Protein AF-A0A1Y0G0K9-F1 (afdb_monomer_lite)

pLDDT: mean 86.36, std 10.03, range [49.19, 97.25]

Radius of gyration: 25.09 Å; chains: 1; bounding box: 55×33×78 Å

Secondary structure (DSSP, 8-state):
-TTHHHHHHHHHHHTHHHHHH-HHHHHHHHHHHHHIIIIIHHHHHHHHHHTT--HHHHHHHHHHHHHHHHHHHHSHHHHS--HHHHHHHHHHHHHHHHHHHHSHHHHHHHHHHHTT-SBPPP--------S-EEEEEETTTTEEEEEETTSEEEE-TT--EEEEEEETTEEEEEEEEEEBTT----HHHHHHHHHHHHHHTTEEEEEEEEEETTEEEEEEEEEESSS-SSSEEEEEEEE-TTT--EEEEEEEE-S--HHHHHHHHHHHHT-EEPPPPSSPPP-BTTGGG-

Foldseek 3Di:
DVPVVVLVVVLCVVCVVLCVPPVLLVLLLVLLVLLLPLFVLVVLVLLCLLVVPDVVVNVVVSVVSSVVSSCVSPDPVSSPGDPVSSVVSNVVSVVRNCCCPVVVLVSSVVSCVVVVVADADPPLPQPPPPAAWDWDADPQLQKIWTAGPQFDWDAAPVRFIKTFHDDPNDTFKIKGKFWAFPPSDDPSVVLSVVCVVLVVVQWHKDKHWHDDDQKIWMWIKTAHPDLDPPRIKIWIWIARSPQRRIIITIMGGNDPDVVVVSSVSNRSVRMDGGDADPVRPGTDCVVSVD

Sequence (290 aa):
MNVLIPLALALILINHQKIRDDQYYRFSVLSIVGITYFFIFRYIDYYLSIFTLGDIWHSITKVIVVLIAVGICLSPWMTKSTTVKAGVCVFLFVVSIFAAFGFDRLIKIAITDLGGYFGEPPKIGAPEYAGDAVRYVSDTGGYSLSIPIHWEKRSHESQADYFVIQHEDITLAELRPRCFHETGIVMAEVIKNLKADALIESRLAESHCFKQAQAHVCLVKSIASAPISPLERWRWLVMNPKTQQNIDIDVLIYSDNTAIKDEINFVFSSLKINSLPTPTPTCLTSMDWF

Structure (mmCIF, N/CA/C/O backbone):
data_AF-A0A1Y0G0K9-F1
#
_entry.id   AF-A0A1Y0G0K9-F1
#
loop_
_atom_site.group_PDB
_atom_site.id
_atom_site.type_symbol
_atom_site.label_atom_id
_atom_site.label_alt_id
_atom_site.label_comp_id
_atom_site.label_asym_id
_atom_site.label_entity_id
_atom_site.label_seq_id
_atom_site.pdbx_PDB_ins_code
_atom_site.Cartn_x
_atom_site.Cartn_y
_atom_site.Cartn_z
_atom_site.occupancy
_atom_site.B_iso_or_equiv
_atom_site.auth_seq_id
_atom_site.auth_comp_id
_atom_site.auth_asym_id
_atom_site.auth_atom_id
_atom_site.pdbx_PDB_model_num
ATOM 1 N N . MET A 1 1 ? 4.381 5.407 23.602 1.00 49.19 1 MET A N 1
ATOM 2 C CA . MET A 1 1 ? 3.910 4.297 24.468 1.00 49.19 1 MET A CA 1
ATOM 3 C C . MET A 1 1 ? 3.892 4.660 25.961 1.00 49.19 1 MET A C 1
ATOM 5 O O . MET A 1 1 ? 2.978 4.245 26.660 1.00 49.19 1 MET A O 1
ATOM 9 N N . ASN A 1 2 ? 4.817 5.503 26.440 1.00 55.91 2 ASN A N 1
ATOM 10 C CA . ASN A 1 2 ? 5.025 5.759 27.877 1.00 55.91 2 ASN A CA 1
ATOM 11 C C . ASN A 1 2 ? 3.959 6.614 28.594 1.00 55.91 2 ASN A C 1
ATOM 13 O O . ASN A 1 2 ? 3.931 6.613 29.815 1.00 55.91 2 ASN A O 1
ATOM 17 N N . VAL A 1 3 ? 3.064 7.310 27.881 1.00 56.62 3 VAL A N 1
ATOM 18 C CA . VAL A 1 3 ? 2.036 8.186 28.496 1.00 56.62 3 VAL A CA 1
ATOM 19 C C . VAL A 1 3 ? 0.724 7.440 28.804 1.00 56.62 3 VAL A C 1
ATOM 21 O O . VAL A 1 3 ? -0.050 7.850 29.661 1.00 56.62 3 VAL A O 1
ATOM 24 N N . LEU A 1 4 ? 0.483 6.293 28.158 1.00 57.88 4 LEU A N 1
ATOM 25 C CA . LEU A 1 4 ? -0.750 5.507 28.316 1.00 57.88 4 LEU A CA 1
ATOM 26 C C . LEU A 1 4 ? -0.782 4.697 29.618 1.00 57.88 4 LEU A C 1
ATOM 28 O O . LEU A 1 4 ? -1.826 4.578 30.255 1.00 57.88 4 LEU A O 1
ATOM 32 N N . ILE A 1 5 ? 0.378 4.181 30.027 1.00 60.97 5 ILE A N 1
ATOM 33 C CA . ILE A 1 5 ? 0.576 3.424 31.268 1.00 60.97 5 ILE A CA 1
ATOM 34 C C . ILE A 1 5 ? 0.253 4.275 32.513 1.00 60.97 5 ILE A C 1
ATOM 36 O O . ILE A 1 5 ? -0.574 3.836 33.312 1.00 60.97 5 ILE A O 1
ATOM 40 N N . PRO A 1 6 ? 0.802 5.497 32.688 1.00 60.03 6 PRO A N 1
ATOM 41 C CA . PRO A 1 6 ? 0.484 6.333 33.843 1.00 60.03 6 PRO A CA 1
ATOM 42 C C . PRO A 1 6 ? -0.974 6.805 33.859 1.00 60.03 6 PRO A C 1
ATOM 44 O O . PRO A 1 6 ? -1.525 6.992 34.938 1.00 60.03 6 PRO A O 1
ATOM 47 N N . LEU A 1 7 ? -1.636 6.943 32.705 1.00 61.00 7 LEU A N 1
ATOM 48 C CA . LEU A 1 7 ? -3.043 7.351 32.665 1.00 61.00 7 LEU A CA 1
ATOM 49 C C . LEU A 1 7 ? -4.012 6.196 32.978 1.00 61.00 7 LEU A C 1
ATOM 51 O O . LEU A 1 7 ? -5.006 6.398 33.674 1.00 61.00 7 LEU A O 1
ATOM 55 N N . ALA A 1 8 ? -3.704 4.975 32.525 1.00 59.78 8 ALA A N 1
ATOM 56 C CA . ALA A 1 8 ? -4.405 3.766 32.958 1.00 59.78 8 ALA A CA 1
ATOM 57 C C . ALA A 1 8 ? -4.205 3.525 34.465 1.00 59.78 8 ALA A C 1
ATOM 59 O O . ALA A 1 8 ? -5.166 3.239 35.177 1.00 59.78 8 ALA A O 1
ATOM 60 N N . LEU A 1 9 ? -2.982 3.734 34.968 1.00 63.00 9 LEU A N 1
ATOM 61 C CA . LEU A 1 9 ? -2.681 3.744 36.402 1.00 63.00 9 LEU A CA 1
ATOM 62 C C . LEU A 1 9 ? -3.461 4.836 37.141 1.00 63.00 9 LEU A C 1
ATOM 64 O O . LEU A 1 9 ? -3.988 4.558 38.210 1.00 63.00 9 LEU A O 1
ATOM 68 N N . ALA A 1 10 ? -3.605 6.038 36.577 1.00 64.19 10 ALA A N 1
ATOM 69 C CA . ALA A 1 10 ? -4.393 7.115 37.175 1.00 64.19 10 ALA A CA 1
ATOM 70 C C . ALA A 1 10 ? -5.890 6.765 37.250 1.00 64.19 10 ALA A C 1
ATOM 72 O O . ALA A 1 10 ? -6.511 6.992 38.283 1.00 64.19 10 ALA A O 1
ATOM 73 N N . LEU A 1 11 ? -6.465 6.146 36.212 1.00 66.19 11 LEU A N 1
ATOM 74 C CA . LEU A 1 11 ? -7.842 5.625 36.232 1.00 66.19 11 LEU A CA 1
ATOM 75 C C . LEU A 1 11 ? -8.042 4.545 37.304 1.00 66.19 11 LEU A C 1
ATOM 77 O O . LEU A 1 11 ? -9.050 4.560 38.013 1.00 66.19 11 LEU A O 1
ATOM 81 N N . ILE A 1 12 ? -7.077 3.630 37.433 1.00 64.12 12 ILE A N 1
ATOM 82 C CA . ILE A 1 12 ? -7.083 2.581 38.458 1.00 64.12 12 ILE A CA 1
ATOM 83 C C . ILE A 1 12 ? -6.943 3.198 39.852 1.00 64.12 12 ILE A C 1
ATOM 85 O O . ILE A 1 12 ? -7.671 2.795 40.750 1.00 64.12 12 ILE A O 1
ATOM 89 N N . LEU A 1 13 ? -6.068 4.191 40.035 1.00 62.41 13 LEU A N 1
ATOM 90 C CA . LEU A 1 13 ? -5.819 4.854 41.319 1.00 62.41 13 LEU A CA 1
ATOM 91 C C . LEU A 1 13 ? -7.000 5.720 41.774 1.00 62.41 13 LEU A C 1
ATOM 93 O O . LEU A 1 13 ? -7.397 5.634 42.932 1.00 62.41 13 LEU A O 1
ATOM 97 N N . ILE A 1 14 ? -7.596 6.511 40.876 1.00 68.25 14 ILE A N 1
ATOM 98 C CA . ILE A 1 14 ? -8.697 7.435 41.202 1.00 68.25 14 ILE A CA 1
ATOM 99 C C . ILE A 1 14 ? -9.983 6.674 41.558 1.00 68.25 14 ILE A C 1
ATOM 101 O O . ILE A 1 14 ? -10.729 7.111 42.429 1.00 68.25 14 ILE A O 1
ATOM 105 N N . ASN A 1 15 ? -10.233 5.517 40.935 1.00 70.19 15 ASN A N 1
ATOM 106 C CA . ASN A 1 15 ? -11.462 4.740 41.138 1.00 70.19 15 ASN A CA 1
ATOM 107 C C . ASN A 1 15 ? -11.239 3.356 41.757 1.00 70.19 15 ASN A C 1
ATOM 109 O O . ASN A 1 15 ? -12.131 2.510 41.676 1.00 70.19 15 ASN A O 1
ATOM 113 N N . HIS A 1 16 ? -10.090 3.109 42.392 1.00 70.25 16 HIS A N 1
ATOM 114 C CA . HIS A 1 16 ? -9.702 1.778 42.873 1.00 70.25 16 HIS A CA 1
ATOM 115 C C . HIS A 1 16 ? -10.788 1.101 43.725 1.00 70.25 16 HIS A C 1
ATOM 117 O O . HIS A 1 16 ? -11.124 -0.060 43.499 1.00 70.25 16 HIS A O 1
ATOM 123 N N . GLN A 1 17 ? -11.383 1.838 44.671 1.00 71.06 17 GLN A N 1
ATOM 124 C CA . GLN A 1 17 ? -12.461 1.321 45.525 1.00 71.06 17 GLN A CA 1
ATOM 125 C C . GLN A 1 17 ? -13.697 0.932 44.705 1.00 71.06 17 GLN A C 1
ATOM 127 O O . GLN A 1 17 ? -14.214 -0.171 44.829 1.00 71.06 17 GLN A O 1
ATOM 132 N N . LYS A 1 18 ? -14.126 1.790 43.779 1.00 72.88 18 LYS A N 1
ATOM 133 C CA . LYS A 1 18 ? -15.336 1.549 42.989 1.00 72.88 18 LYS A CA 1
ATOM 134 C C . LYS A 1 18 ? -15.164 0.450 41.939 1.00 72.88 18 LYS A C 1
ATOM 136 O O . LYS A 1 18 ? -16.085 -0.323 41.710 1.00 72.88 18 LYS A O 1
ATOM 141 N N . ILE A 1 19 ? -13.981 0.347 41.333 1.00 73.81 19 ILE A N 1
ATOM 142 C CA . ILE A 1 19 ? -13.616 -0.755 40.425 1.00 73.81 19 ILE A CA 1
ATOM 143 C C . ILE A 1 19 ? -13.598 -2.095 41.173 1.00 73.81 19 ILE A C 1
ATOM 145 O O . ILE A 1 19 ? -13.925 -3.134 40.594 1.00 73.81 19 ILE A O 1
ATOM 149 N N . ARG A 1 20 ? -13.204 -2.084 42.450 1.00 72.81 20 ARG A N 1
ATOM 150 C CA . ARG A 1 20 ? -13.177 -3.275 43.299 1.00 72.81 20 ARG A CA 1
ATOM 151 C C . ARG A 1 20 ? -14.581 -3.719 43.714 1.00 72.81 20 ARG A C 1
ATOM 153 O O . ARG A 1 20 ? -14.849 -4.918 43.669 1.00 72.81 20 ARG A O 1
ATOM 160 N N . ASP A 1 21 ? -15.450 -2.776 44.066 1.00 82.31 21 ASP A N 1
ATOM 161 C CA . ASP A 1 21 ? -16.733 -3.080 44.710 1.00 82.31 21 ASP A CA 1
ATOM 162 C C . ASP A 1 21 ? -17.906 -3.226 43.718 1.00 82.31 21 ASP A C 1
ATOM 164 O O . ASP A 1 21 ? -18.841 -3.981 43.982 1.00 82.31 21 ASP A O 1
ATOM 168 N N . ASP A 1 22 ? -17.859 -2.568 42.552 1.00 85.50 22 ASP A N 1
ATOM 169 C CA . ASP A 1 22 ? -18.916 -2.620 41.532 1.00 85.50 22 ASP A CA 1
ATOM 170 C C . ASP A 1 22 ? -18.452 -3.383 40.277 1.00 85.50 22 ASP A C 1
ATOM 172 O O . ASP A 1 22 ? -17.716 -2.877 39.421 1.00 85.50 22 ASP A O 1
ATOM 176 N N . GLN A 1 23 ? -18.924 -4.628 40.149 1.00 86.25 23 GLN A N 1
ATOM 177 C CA . GLN A 1 23 ? -18.604 -5.494 39.010 1.00 86.25 23 GLN A CA 1
ATOM 178 C C . GLN A 1 23 ? -19.080 -4.913 37.669 1.00 86.25 23 GLN A C 1
ATOM 180 O O . GLN A 1 23 ? -18.379 -5.048 36.664 1.00 86.25 23 GLN A O 1
ATOM 185 N N . TYR A 1 24 ? -20.241 -4.253 37.637 1.00 88.19 24 TYR A N 1
ATOM 186 C CA . TYR A 1 24 ? -20.807 -3.691 36.410 1.00 88.19 24 TYR A CA 1
ATOM 187 C C . TYR A 1 24 ? -20.029 -2.459 35.962 1.00 88.19 24 TYR A C 1
ATOM 189 O O . TYR A 1 24 ? -19.741 -2.305 34.774 1.00 88.19 24 TYR A O 1
ATOM 197 N N . TYR A 1 25 ? -19.628 -1.611 36.909 1.00 86.25 25 TYR A N 1
ATOM 198 C CA . TYR A 1 25 ? -18.724 -0.498 36.637 1.00 86.25 25 TYR A CA 1
ATOM 199 C C . TYR A 1 25 ? -17.388 -0.995 36.073 1.00 86.25 25 TYR A C 1
ATOM 201 O O . TYR A 1 25 ? -16.922 -0.494 35.047 1.00 86.25 25 TYR A O 1
ATOM 209 N N . ARG A 1 26 ? -16.811 -2.042 36.678 1.00 86.69 26 ARG A N 1
ATOM 210 C CA . ARG A 1 26 ? -15.566 -2.659 36.208 1.00 86.69 26 ARG A CA 1
ATOM 211 C C . ARG A 1 26 ? -15.671 -3.171 34.770 1.00 86.69 26 ARG A C 1
ATOM 213 O O . ARG A 1 26 ? -14.792 -2.868 33.966 1.00 86.69 26 ARG A O 1
ATOM 220 N N . PHE A 1 27 ? -16.730 -3.907 34.424 1.00 88.31 27 PHE A N 1
ATOM 221 C CA . PHE A 1 27 ? -16.918 -4.408 33.055 1.00 88.31 27 PHE A CA 1
ATOM 222 C C . PHE A 1 27 ? -17.049 -3.280 32.035 1.00 88.31 27 PHE A C 1
ATOM 224 O O . PHE A 1 27 ? -16.431 -3.337 30.970 1.00 88.31 27 PHE A O 1
ATOM 231 N N . SER A 1 28 ? -17.797 -2.230 32.370 1.00 89.44 28 SER A N 1
ATOM 232 C CA . SER A 1 28 ? -17.929 -1.060 31.511 1.00 89.44 28 SER A CA 1
ATOM 233 C C . SER A 1 28 ? -16.594 -0.352 31.263 1.00 89.44 28 SER A C 1
ATOM 235 O O . SER A 1 28 ? -16.256 -0.082 30.111 1.00 89.44 28 SER A O 1
ATOM 237 N N . VAL A 1 29 ? -15.820 -0.077 32.320 1.00 86.88 29 VAL A N 1
ATOM 238 C CA . VAL A 1 29 ? -14.520 0.606 32.208 1.00 86.88 29 VAL A CA 1
ATOM 239 C C . VAL A 1 29 ? -13.540 -0.224 31.382 1.00 86.88 29 VAL A C 1
ATOM 241 O O . VAL A 1 29 ? -12.939 0.302 30.446 1.00 86.88 29 VAL A O 1
ATOM 244 N N . LEU A 1 30 ? -13.419 -1.526 31.667 1.00 88.12 30 LEU A N 1
ATOM 245 C CA . LEU A 1 30 ? -12.537 -2.418 30.907 1.00 88.12 30 LEU A CA 1
ATOM 246 C C . LEU A 1 30 ? -12.929 -2.493 29.429 1.00 88.12 30 LEU A C 1
ATOM 248 O O . LEU A 1 30 ? -12.051 -2.493 28.571 1.00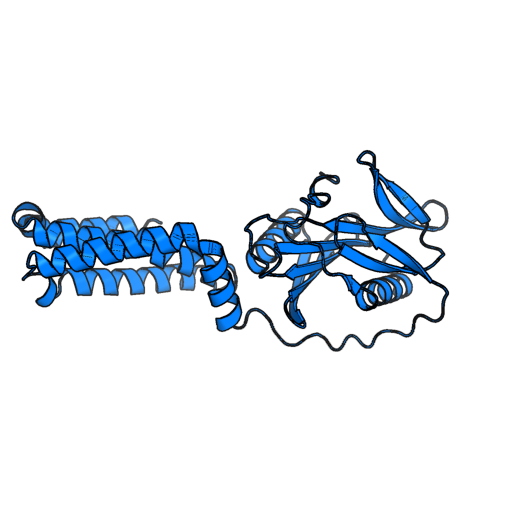 88.12 30 LEU A O 1
ATOM 252 N N . SER A 1 31 ? -14.228 -2.490 29.123 1.00 91.94 31 SER A N 1
ATOM 253 C CA . SER A 1 31 ? -14.717 -2.488 27.741 1.00 91.94 31 SER A CA 1
ATOM 254 C C . SER A 1 31 ? -14.344 -1.200 27.004 1.00 91.94 31 SER A C 1
ATOM 256 O O . SER A 1 31 ? -13.856 -1.262 25.881 1.00 91.94 31 SER A O 1
ATOM 258 N N . ILE A 1 32 ? -14.508 -0.028 27.631 1.00 90.38 32 ILE A N 1
ATOM 259 C CA . ILE A 1 32 ? -14.144 1.268 27.027 1.00 90.38 32 ILE A CA 1
ATOM 260 C C . ILE A 1 32 ? -12.634 1.354 26.787 1.00 90.38 32 ILE A C 1
ATOM 262 O O . ILE A 1 32 ? -12.197 1.755 25.704 1.00 90.38 32 ILE A O 1
ATOM 266 N N . VAL A 1 33 ? -11.830 0.948 27.774 1.00 86.94 33 VAL A N 1
ATOM 267 C CA . VAL A 1 33 ? -10.367 0.890 27.640 1.00 86.94 33 VAL A CA 1
ATOM 268 C C . VAL A 1 33 ? -9.976 -0.081 26.524 1.00 86.94 33 VAL A C 1
ATOM 270 O O . VAL A 1 33 ? -9.149 0.259 25.680 1.00 86.94 33 VAL A O 1
ATOM 273 N N . GLY A 1 34 ? -10.624 -1.247 26.464 1.00 87.75 34 GLY A N 1
ATOM 274 C CA . GLY A 1 34 ? -10.440 -2.238 25.410 1.00 87.75 34 GLY A CA 1
ATOM 275 C C . GLY A 1 34 ? -10.753 -1.691 24.016 1.00 87.75 34 GLY A C 1
ATOM 276 O O . GLY A 1 34 ? -9.911 -1.794 23.130 1.00 87.75 34 GLY A O 1
ATOM 277 N N . ILE A 1 35 ? -11.909 -1.047 23.817 1.00 92.75 35 ILE A N 1
ATOM 278 C CA . ILE A 1 35 ? -12.273 -0.398 22.541 1.00 92.75 35 ILE A CA 1
ATOM 279 C C . ILE A 1 35 ? -11.218 0.643 22.159 1.00 92.75 35 ILE A C 1
ATOM 281 O O . ILE A 1 35 ? -10.742 0.678 21.024 1.00 92.75 35 ILE A O 1
ATOM 285 N N . THR A 1 36 ? -10.819 1.479 23.117 1.00 90.25 36 THR A N 1
ATOM 286 C CA . THR A 1 36 ? -9.846 2.548 22.878 1.00 90.25 36 THR A CA 1
ATOM 287 C C . THR A 1 36 ? -8.512 1.983 22.391 1.00 90.25 36 THR A C 1
ATOM 289 O O . THR A 1 36 ? -7.959 2.465 21.404 1.00 90.25 36 THR A O 1
ATOM 292 N N . TYR A 1 37 ? -8.017 0.932 23.043 1.00 86.25 37 TYR A N 1
ATOM 293 C CA . TYR A 1 37 ? -6.720 0.343 22.730 1.00 86.25 37 TYR A CA 1
ATOM 294 C C . TYR A 1 37 ? -6.744 -0.529 21.467 1.00 86.25 37 TYR A C 1
ATOM 296 O O . TYR A 1 37 ? -5.916 -0.348 20.577 1.00 86.25 37 TYR A O 1
ATOM 304 N N . PHE A 1 38 ? -7.695 -1.461 21.369 1.00 89.06 38 PHE A N 1
ATOM 305 C CA . PHE A 1 38 ? -7.714 -2.465 20.301 1.00 89.06 38 PHE A CA 1
ATOM 306 C C . PHE A 1 38 ? -8.345 -1.967 18.998 1.00 89.06 38 PHE A C 1
ATOM 308 O O . PHE A 1 38 ? -8.027 -2.502 17.937 1.00 89.06 38 PHE A O 1
ATOM 315 N N . PHE A 1 39 ? -9.210 -0.950 19.059 1.00 92.94 39 PHE A N 1
ATOM 316 C CA . PHE A 1 39 ? -9.889 -0.404 17.884 1.00 92.94 39 PHE A CA 1
ATOM 317 C C . PHE A 1 39 ? -9.411 1.015 17.566 1.00 92.94 39 PHE A C 1
ATOM 319 O O . PHE A 1 39 ? -8.808 1.245 16.520 1.00 92.94 39 PHE A O 1
ATOM 326 N N . ILE A 1 40 ? -9.621 1.974 18.473 1.00 92.00 40 ILE A N 1
ATOM 327 C CA . ILE A 1 40 ? -9.405 3.398 18.165 1.00 92.00 40 ILE A CA 1
ATOM 328 C C . ILE A 1 40 ? -7.924 3.699 17.892 1.00 92.00 40 ILE A C 1
ATOM 330 O O . ILE A 1 40 ? -7.598 4.274 16.854 1.00 92.00 40 ILE A O 1
ATOM 334 N N . PHE A 1 41 ? -7.007 3.287 18.774 1.00 90.88 41 PHE A N 1
ATOM 335 C CA . PHE A 1 41 ? -5.576 3.550 18.576 1.00 90.88 41 PHE A CA 1
ATOM 336 C C . PHE A 1 41 ? -5.012 2.877 17.335 1.00 90.88 41 PHE A C 1
ATOM 338 O O . PHE A 1 41 ? -4.234 3.509 16.631 1.00 90.88 41 PHE A O 1
ATOM 345 N N . ARG A 1 42 ? -5.438 1.648 17.026 1.00 91.38 42 ARG A N 1
ATOM 346 C CA . ARG A 1 42 ? -5.016 0.940 15.811 1.00 91.38 42 ARG A CA 1
ATOM 347 C C . ARG A 1 42 ? -5.253 1.791 14.559 1.00 91.38 42 ARG A C 1
ATOM 349 O O . ARG A 1 42 ? -4.362 1.914 13.722 1.00 91.38 42 ARG A O 1
ATOM 356 N N . TYR A 1 43 ? -6.427 2.413 14.447 1.00 93.12 43 TYR A N 1
ATOM 357 C CA . TYR A 1 43 ? -6.789 3.211 13.272 1.00 93.12 43 TYR A CA 1
ATOM 358 C C . TYR A 1 43 ? -6.271 4.650 13.308 1.00 93.12 43 TYR A C 1
ATOM 360 O O . TYR A 1 43 ? -5.996 5.213 12.249 1.00 93.12 43 TYR A O 1
ATOM 368 N N . ILE A 1 44 ? -6.057 5.226 14.494 1.00 91.06 44 ILE A N 1
ATOM 369 C CA . ILE A 1 44 ? -5.304 6.482 14.637 1.00 91.06 44 ILE A CA 1
ATOM 370 C C . ILE A 1 44 ? -3.859 6.284 14.181 1.00 91.06 44 ILE A C 1
ATOM 372 O O . ILE A 1 44 ? -3.334 7.114 13.443 1.00 91.06 44 ILE A O 1
ATOM 376 N N . ASP A 1 45 ? -3.232 5.176 14.572 1.00 89.75 45 ASP A N 1
ATOM 377 C CA . ASP A 1 45 ? -1.847 4.866 14.213 1.00 89.75 45 ASP A CA 1
ATOM 378 C C . ASP A 1 45 ? -1.701 4.679 12.723 1.00 89.75 45 ASP A C 1
ATOM 380 O O . ASP A 1 45 ? -0.802 5.252 12.106 1.00 89.75 45 ASP A O 1
ATOM 384 N N . TYR A 1 46 ? -2.643 3.944 12.145 1.00 91.75 46 TYR A N 1
ATOM 385 C CA . TYR A 1 46 ? -2.770 3.831 10.712 1.00 91.75 46 TYR A CA 1
ATOM 386 C C . TYR A 1 46 ? -2.878 5.214 10.048 1.00 91.75 46 TYR A C 1
ATOM 388 O O . TYR A 1 46 ? -1.974 5.582 9.298 1.00 91.75 46 TYR A O 1
ATOM 396 N N . TYR A 1 47 ? -3.906 6.006 10.382 1.00 91.56 47 TYR A N 1
ATOM 397 C CA . TYR A 1 47 ? -4.160 7.322 9.784 1.00 91.56 47 TYR A CA 1
ATOM 398 C C . TYR A 1 47 ? -2.939 8.246 9.874 1.00 91.56 47 TYR A C 1
ATOM 400 O O . TYR A 1 47 ? -2.434 8.725 8.860 1.00 91.56 47 TYR A O 1
ATOM 408 N N . LEU A 1 48 ? -2.400 8.448 11.076 1.00 89.94 48 LEU A N 1
ATOM 409 C CA . LEU A 1 48 ? -1.292 9.379 11.292 1.00 89.94 48 LEU A CA 1
ATOM 410 C C . LEU A 1 48 ? -0.005 8.921 10.603 1.00 89.94 48 LEU A C 1
ATOM 412 O O . LEU A 1 48 ? 0.762 9.760 10.136 1.00 89.94 48 LEU A O 1
ATOM 416 N N . SER A 1 49 ? 0.206 7.607 10.480 1.00 87.88 49 SER A N 1
ATOM 417 C CA . SER A 1 49 ? 1.375 7.081 9.774 1.00 87.88 49 SER A CA 1
ATOM 418 C C . SER A 1 49 ? 1.296 7.211 8.252 1.00 87.88 49 SER A C 1
ATOM 420 O O . SER A 1 49 ? 2.337 7.257 7.604 1.00 87.88 49 SER A O 1
ATOM 422 N N . ILE A 1 50 ? 0.089 7.272 7.682 1.00 89.62 50 ILE A N 1
ATOM 423 C CA . ILE A 1 50 ? -0.122 7.435 6.239 1.00 89.62 50 ILE A CA 1
ATOM 424 C C . ILE A 1 50 ? -0.055 8.908 5.826 1.00 89.62 50 ILE A C 1
ATOM 426 O O . ILE A 1 50 ? 0.572 9.231 4.821 1.00 89.62 50 ILE A O 1
ATOM 430 N N . PHE A 1 51 ? -0.655 9.806 6.610 1.00 86.06 51 PHE A N 1
ATOM 431 C CA . PHE A 1 51 ? -0.707 11.241 6.300 1.00 86.06 51 PHE A CA 1
ATOM 432 C C . PHE A 1 51 ? 0.521 12.027 6.792 1.00 86.06 51 PHE A C 1
ATOM 434 O O . PHE A 1 51 ? 0.511 13.256 6.780 1.00 86.06 51 PHE A O 1
ATOM 441 N N . THR A 1 52 ? 1.586 11.328 7.214 1.00 72.44 52 THR A N 1
ATOM 442 C CA . THR A 1 52 ? 2.890 11.904 7.612 1.00 72.44 52 THR A CA 1
ATOM 443 C C . THR A 1 52 ? 2.774 13.091 8.572 1.00 72.44 52 THR A C 1
ATOM 445 O O . THR A 1 52 ? 3.543 14.049 8.510 1.00 72.44 52 THR A O 1
ATOM 448 N N . LEU A 1 53 ? 1.788 13.050 9.468 1.00 71.38 53 LEU A N 1
ATOM 449 C CA . LEU A 1 53 ? 1.660 14.056 10.512 1.00 71.38 53 LEU A CA 1
ATOM 450 C C . LEU A 1 53 ? 2.788 13.810 11.517 1.00 71.38 53 LEU A C 1
ATOM 452 O O . LEU A 1 53 ? 2.956 12.685 11.982 1.00 71.38 53 LEU A O 1
ATOM 456 N N . GLY A 1 54 ? 3.583 14.842 11.819 1.00 71.62 54 GLY A N 1
ATOM 457 C CA . GLY A 1 54 ? 4.757 14.700 12.689 1.00 71.62 54 GLY A CA 1
ATOM 458 C C . GLY A 1 54 ? 4.432 14.050 14.042 1.00 71.62 54 GLY A C 1
ATOM 459 O O . GLY A 1 54 ? 3.308 14.160 14.536 1.00 71.62 54 GLY A O 1
ATOM 460 N N . ASP A 1 55 ? 5.425 13.418 14.674 1.00 75.25 55 ASP A N 1
ATOM 461 C CA . ASP A 1 55 ? 5.272 12.590 15.890 1.00 75.25 55 ASP A CA 1
ATOM 462 C C . ASP A 1 55 ? 4.531 13.277 17.054 1.00 75.25 55 ASP A C 1
ATOM 464 O O . ASP A 1 55 ? 3.886 12.631 17.890 1.00 75.25 55 ASP A O 1
ATOM 468 N N . ILE A 1 56 ? 4.587 14.609 17.102 1.00 80.44 56 ILE A N 1
ATOM 469 C CA . ILE A 1 56 ? 3.855 15.428 18.071 1.00 80.44 56 ILE A CA 1
ATOM 470 C C . ILE A 1 56 ? 2.340 15.243 17.904 1.00 80.44 56 ILE A C 1
ATOM 472 O O . ILE A 1 56 ? 1.645 14.989 18.888 1.00 80.44 56 ILE A O 1
ATOM 476 N N . TRP A 1 57 ? 1.824 15.290 16.673 1.00 82.88 57 TRP A N 1
ATOM 477 C CA . TRP A 1 57 ? 0.403 15.072 16.381 1.00 82.88 57 TRP A CA 1
ATOM 47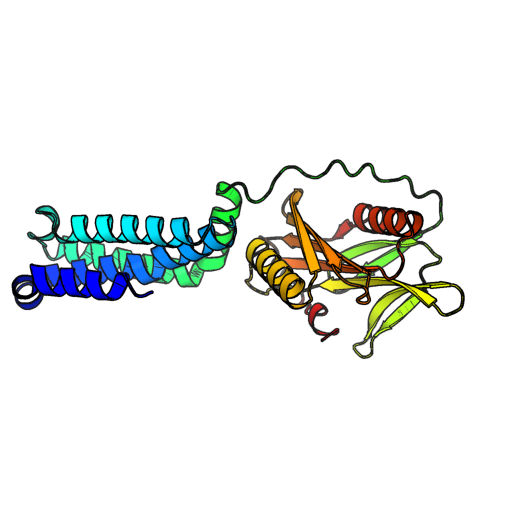8 C C . TRP A 1 57 ? -0.034 13.656 16.744 1.00 82.88 57 TRP A C 1
ATOM 480 O O . TRP A 1 57 ? -1.107 13.468 17.316 1.00 82.88 57 TRP A O 1
ATOM 490 N N . HIS A 1 58 ? 0.843 12.676 16.516 1.00 80.44 58 HIS A N 1
ATOM 491 C CA . HIS A 1 58 ? 0.640 11.299 16.957 1.00 80.44 58 HIS A CA 1
ATOM 492 C C . HIS A 1 58 ? 0.387 11.185 18.458 1.00 80.44 58 HIS A C 1
ATOM 494 O O . HIS A 1 58 ? -0.562 10.531 18.901 1.00 80.44 58 HIS A O 1
ATOM 500 N N . SER A 1 59 ? 1.197 11.878 19.251 1.00 80.19 59 SER A N 1
ATOM 501 C CA . SER A 1 59 ? 1.059 11.877 20.704 1.00 80.19 59 SER A CA 1
ATOM 502 C C . SER A 1 59 ? -0.165 12.672 21.171 1.00 80.19 59 SER A C 1
ATOM 504 O O . SER A 1 59 ? -0.914 12.184 22.018 1.00 80.19 59 SER A O 1
ATOM 506 N N . ILE A 1 60 ? -0.415 13.855 20.598 1.00 85.75 60 ILE A N 1
ATOM 507 C CA . ILE A 1 60 ? -1.534 14.731 20.980 1.00 85.75 60 ILE A CA 1
ATOM 508 C C . ILE A 1 60 ? -2.882 14.050 20.731 1.00 85.75 60 ILE A C 1
ATOM 510 O O . ILE A 1 60 ? -3.706 13.984 21.644 1.00 85.75 60 ILE A O 1
ATOM 514 N N . THR A 1 61 ? -3.106 13.496 19.537 1.00 87.12 61 THR A N 1
ATOM 515 C CA . THR A 1 61 ? -4.387 12.858 19.195 1.00 87.12 61 THR A CA 1
ATOM 516 C C . THR A 1 61 ? -4.679 11.675 20.114 1.00 87.12 61 THR A C 1
ATOM 518 O O . THR A 1 61 ? -5.799 11.538 20.609 1.00 87.12 61 THR A O 1
ATOM 521 N N . LYS A 1 62 ? -3.664 10.858 20.428 1.00 84.19 62 LYS A N 1
ATOM 522 C CA . LYS A 1 62 ? -3.802 9.771 21.406 1.00 84.19 62 LYS A CA 1
ATOM 523 C C . LYS A 1 62 ? -4.167 10.294 22.789 1.00 84.19 62 LYS A C 1
ATOM 525 O O . LYS A 1 62 ? -5.100 9.774 23.390 1.00 84.19 62 LYS A O 1
ATOM 530 N N . VAL A 1 63 ? -3.474 11.319 23.286 1.00 83.62 63 VAL A N 1
ATOM 531 C CA . VAL A 1 63 ? -3.762 11.913 24.602 1.00 83.62 63 VAL A CA 1
ATOM 532 C C . VAL A 1 63 ? -5.196 12.438 24.664 1.00 83.62 63 VAL A C 1
ATOM 534 O O . VAL A 1 63 ? -5.893 12.132 25.627 1.00 83.62 63 VAL A O 1
ATOM 537 N N . ILE A 1 64 ? -5.672 13.141 23.631 1.00 88.31 64 ILE A N 1
ATOM 538 C CA . ILE A 1 64 ? -7.057 13.637 23.554 1.00 88.31 64 ILE A CA 1
ATOM 539 C C . ILE A 1 64 ? -8.056 12.483 23.664 1.00 88.31 64 ILE A C 1
ATOM 541 O O . ILE A 1 64 ? -8.971 12.538 24.485 1.00 88.31 64 ILE A O 1
ATOM 545 N N . VAL A 1 65 ? -7.865 11.414 22.888 1.00 88.69 65 VAL A N 1
ATOM 546 C CA . VAL A 1 65 ? -8.747 10.239 22.933 1.00 88.69 65 VAL A CA 1
ATOM 547 C C . VAL A 1 65 ? -8.754 9.602 24.317 1.00 88.69 65 VAL A C 1
ATOM 549 O O . VAL A 1 65 ? -9.815 9.217 24.810 1.00 88.69 65 VAL A O 1
ATOM 552 N N . VAL A 1 66 ? -7.600 9.530 24.982 1.00 83.81 66 VAL A N 1
ATOM 553 C CA . VAL A 1 66 ? -7.547 8.960 26.329 1.00 83.81 66 VAL A CA 1
ATOM 554 C C . VAL A 1 66 ? -8.240 9.871 27.335 1.00 83.81 66 VAL A C 1
ATOM 556 O O . VAL A 1 66 ? -8.996 9.376 28.162 1.00 83.81 66 VAL A O 1
ATOM 559 N N . LEU A 1 67 ? -8.045 11.190 27.258 1.00 84.19 67 LEU A N 1
ATOM 560 C CA . LEU A 1 67 ? -8.742 12.143 28.124 1.00 84.19 67 LEU A CA 1
ATOM 561 C C . LEU A 1 67 ? -10.264 12.034 27.961 1.00 84.19 67 LEU A C 1
ATOM 563 O O . LEU A 1 67 ? -10.982 12.052 28.959 1.00 84.19 67 LEU A O 1
ATOM 567 N N . ILE A 1 68 ? -10.752 11.839 26.732 1.00 88.12 68 ILE A N 1
ATOM 568 C CA . ILE A 1 68 ? -12.170 11.574 26.459 1.00 88.12 68 ILE A CA 1
ATOM 569 C C . ILE A 1 68 ? -12.606 10.259 27.116 1.00 88.12 68 ILE A C 1
ATOM 571 O O . ILE A 1 68 ? -13.601 10.243 27.838 1.00 88.12 68 ILE A O 1
ATOM 575 N N . ALA A 1 69 ? -11.855 9.169 26.932 1.00 85.81 69 ALA A N 1
ATOM 576 C CA . ALA A 1 69 ? -12.175 7.876 27.539 1.00 85.81 69 ALA A CA 1
ATOM 577 C C . ALA A 1 69 ? -12.196 7.948 29.079 1.00 85.81 69 ALA A C 1
ATOM 579 O O . ALA A 1 69 ? -13.119 7.439 29.714 1.00 85.81 69 ALA A O 1
ATOM 580 N N . VAL A 1 70 ? -11.224 8.637 29.683 1.00 82.25 70 VAL A N 1
ATOM 581 C CA . VAL A 1 70 ? -11.154 8.901 31.128 1.00 82.25 70 VAL A CA 1
ATOM 582 C C . VAL A 1 70 ? -12.363 9.714 31.585 1.00 82.25 70 VAL A C 1
ATOM 584 O O . VAL A 1 70 ? -13.011 9.340 32.562 1.00 82.25 70 VAL A O 1
ATOM 587 N N . GLY A 1 71 ? -12.700 10.788 30.866 1.00 83.38 71 GLY A N 1
ATOM 588 C CA . GLY A 1 71 ? -13.865 11.625 31.150 1.00 83.38 71 GLY A CA 1
ATOM 589 C C . GLY A 1 71 ? -15.172 10.832 31.111 1.00 83.38 71 GLY A C 1
ATOM 590 O O . GLY A 1 71 ? -16.000 10.968 32.011 1.00 83.38 71 GLY A O 1
ATOM 591 N N . ILE A 1 72 ? -15.328 9.932 30.134 1.00 85.81 72 ILE A N 1
ATOM 592 C CA . ILE A 1 72 ? -16.474 9.017 30.059 1.00 85.81 72 ILE A CA 1
ATOM 593 C C . ILE A 1 72 ? -16.485 8.087 31.279 1.00 85.81 72 ILE A C 1
ATOM 595 O O . ILE A 1 72 ? -17.506 8.006 31.962 1.00 85.81 72 ILE A O 1
ATOM 599 N N . CYS A 1 73 ? -15.364 7.439 31.608 1.00 82.69 73 CYS A N 1
ATOM 600 C CA . CYS A 1 73 ? -15.254 6.516 32.745 1.00 82.69 73 CYS A CA 1
ATOM 601 C C . CYS A 1 73 ? -15.536 7.179 34.104 1.00 82.69 73 CYS A C 1
ATOM 603 O O . CYS A 1 73 ? -16.128 6.545 34.983 1.00 82.69 73 CYS A O 1
ATOM 605 N N . LEU A 1 74 ? -15.133 8.439 34.282 1.00 82.00 74 LEU A N 1
ATOM 606 C CA . LEU A 1 74 ? -15.372 9.226 35.498 1.00 82.00 74 LEU A CA 1
ATOM 607 C C . LEU A 1 74 ? -16.756 9.884 35.532 1.00 82.00 74 LEU A C 1
ATOM 609 O O . LEU A 1 74 ? -17.177 10.368 36.583 1.00 82.00 74 LEU A O 1
ATOM 613 N N . SER A 1 75 ? -17.474 9.907 34.408 1.00 84.19 75 SER A N 1
ATOM 614 C CA . SER A 1 75 ? -18.748 10.612 34.321 1.00 84.19 75 SER A CA 1
ATOM 615 C C . SER A 1 75 ? -19.787 10.069 35.322 1.00 84.19 75 SER A C 1
ATOM 617 O O . SER A 1 75 ? -19.863 8.857 35.578 1.00 84.19 75 SER A O 1
ATOM 619 N N . PRO A 1 76 ? -20.675 10.933 35.851 1.00 80.12 76 PRO A N 1
ATOM 620 C CA . PRO A 1 76 ? -21.806 10.519 36.686 1.00 80.12 76 PRO A CA 1
ATOM 621 C C . PRO A 1 76 ? -22.690 9.442 36.034 1.00 80.12 76 PRO A C 1
ATOM 623 O O . PRO A 1 76 ? -23.340 8.648 36.715 1.00 80.12 76 PRO A O 1
ATOM 626 N N . TRP A 1 77 ? -22.705 9.403 34.699 1.00 79.56 77 TRP A N 1
ATOM 627 C CA . TRP A 1 77 ? -23.466 8.435 33.922 1.00 79.56 77 TRP A CA 1
ATOM 628 C C . TRP A 1 77 ? -22.902 7.013 34.021 1.00 79.56 77 TRP A C 1
ATOM 630 O O . TRP A 1 77 ? -23.681 6.062 34.158 1.00 79.56 77 TRP A O 1
ATOM 640 N N . MET A 1 78 ? -21.572 6.878 34.013 1.00 79.31 78 MET A N 1
ATOM 641 C CA . MET A 1 78 ? -20.884 5.591 34.142 1.00 79.31 78 MET A CA 1
ATOM 642 C C . MET A 1 78 ? -20.788 5.127 35.590 1.00 79.31 78 MET A C 1
ATOM 644 O O . MET A 1 78 ? -20.912 3.940 35.863 1.00 79.31 78 MET A O 1
ATOM 648 N N . THR A 1 79 ? -20.647 6.051 36.539 1.00 74.44 79 THR A N 1
ATOM 649 C CA . THR A 1 79 ? -20.545 5.725 37.971 1.00 74.44 79 THR A CA 1
ATOM 650 C C . THR A 1 79 ? -21.842 5.181 38.588 1.00 74.44 79 THR A C 1
ATOM 652 O O . THR A 1 79 ? -21.803 4.653 39.698 1.00 74.44 79 THR A O 1
ATOM 655 N N . LYS A 1 80 ? -22.978 5.272 37.888 1.00 79.75 80 LYS A N 1
ATOM 656 C CA . LYS A 1 80 ? -24.227 4.553 38.193 1.00 79.75 80 LYS A CA 1
ATOM 657 C C . LYS A 1 80 ? -24.452 3.472 37.131 1.00 79.75 80 LYS A C 1
ATOM 659 O O . LYS A 1 80 ? -25.395 3.565 36.329 1.00 79.75 80 LYS A O 1
ATOM 664 N N . SER A 1 81 ? -23.521 2.520 37.049 1.00 75.00 81 SER A N 1
ATOM 665 C CA . SER A 1 81 ? -23.589 1.444 36.059 1.00 75.00 81 SER A CA 1
ATOM 666 C C . SER A 1 81 ? -24.679 0.450 36.443 1.00 75.00 81 SER A C 1
ATOM 668 O O . SER A 1 81 ? -24.861 0.112 37.608 1.00 75.00 81 SER A O 1
ATOM 670 N N . THR A 1 82 ? -25.436 0.008 35.449 1.00 89.00 82 THR A N 1
ATOM 671 C CA . THR A 1 82 ? -26.445 -1.041 35.591 1.00 89.00 82 THR A CA 1
ATOM 672 C C . THR A 1 82 ? -26.029 -2.223 34.730 1.00 89.00 82 THR A C 1
ATOM 674 O O . THR A 1 82 ? -25.253 -2.062 33.786 1.00 89.00 82 THR A O 1
ATOM 677 N N . THR A 1 83 ? -26.586 -3.404 34.994 1.00 89.69 83 THR A N 1
ATOM 678 C CA . THR A 1 83 ? -26.341 -4.608 34.186 1.00 89.69 83 THR A CA 1
ATOM 679 C C . THR A 1 83 ? -26.551 -4.354 32.691 1.00 89.69 83 THR A C 1
ATOM 681 O O . THR A 1 83 ? -25.748 -4.795 31.875 1.00 89.69 83 THR A O 1
ATOM 684 N N . VAL A 1 84 ? -27.577 -3.573 32.329 1.00 90.38 84 VAL A N 1
ATOM 685 C CA . VAL A 1 84 ? -27.865 -3.207 30.933 1.00 90.38 84 VAL A CA 1
ATOM 686 C C . VAL A 1 84 ? -26.735 -2.372 30.328 1.00 90.38 84 VAL A C 1
ATOM 688 O O . VAL A 1 84 ? -26.254 -2.694 29.247 1.00 90.38 84 VAL A O 1
ATOM 691 N N . LYS A 1 85 ? -26.261 -1.330 31.027 1.00 88.75 85 LYS A N 1
ATOM 692 C CA . LYS A 1 85 ? -25.154 -0.487 30.542 1.00 88.75 85 LYS A CA 1
ATOM 693 C C . LYS A 1 85 ? -23.864 -1.288 30.384 1.00 88.75 85 LYS A C 1
ATOM 695 O O . LYS A 1 85 ? -23.199 -1.176 29.358 1.00 88.75 85 LYS A O 1
ATOM 700 N N . ALA A 1 86 ? -23.531 -2.112 31.377 1.00 90.25 86 ALA A N 1
ATOM 701 C CA . ALA A 1 86 ? -22.372 -2.993 31.315 1.00 90.25 86 ALA A CA 1
ATOM 702 C C . ALA A 1 86 ? -22.470 -3.966 30.132 1.00 90.25 86 ALA A C 1
ATOM 704 O O . ALA A 1 86 ? -21.510 -4.093 29.375 1.00 90.25 86 ALA A O 1
ATOM 705 N N . GLY A 1 87 ? -23.644 -4.567 29.915 1.00 93.62 87 GLY A N 1
ATOM 706 C CA . GLY A 1 87 ? -23.915 -5.432 28.767 1.00 93.62 87 GLY A CA 1
ATOM 707 C C . GLY A 1 87 ? -23.718 -4.724 27.425 1.00 93.62 87 GLY A C 1
ATOM 708 O O . GLY A 1 87 ? -23.049 -5.266 26.550 1.00 93.62 87 GLY A O 1
ATOM 709 N N . VAL A 1 88 ? -24.214 -3.490 27.279 1.00 94.12 88 VAL A N 1
ATOM 710 C CA . VAL A 1 88 ? -24.012 -2.679 26.063 1.00 94.12 88 VAL A CA 1
ATOM 711 C C . VAL A 1 88 ? -22.530 -2.374 25.834 1.00 94.12 88 VAL A C 1
ATOM 713 O O . VAL A 1 88 ? -22.048 -2.541 24.718 1.00 94.12 88 VAL A O 1
ATOM 716 N N . CYS A 1 89 ? -21.783 -1.973 26.868 1.00 93.50 89 CYS A N 1
ATOM 717 C CA . CYS A 1 89 ? -20.346 -1.711 26.738 1.00 93.50 89 CYS A CA 1
ATOM 718 C C . CYS A 1 89 ? -19.571 -2.959 26.295 1.00 93.50 89 CYS A C 1
ATOM 720 O O . CYS A 1 89 ? -18.752 -2.873 25.381 1.00 93.50 89 CYS A O 1
ATOM 722 N N . VAL A 1 90 ? -19.848 -4.112 26.912 1.00 95.19 90 VAL A N 1
ATOM 723 C CA . VAL A 1 90 ? -19.210 -5.388 26.554 1.00 95.19 90 VAL A CA 1
ATOM 724 C C . VAL A 1 90 ? -19.572 -5.784 25.125 1.00 95.19 90 VAL A C 1
ATOM 726 O O . VAL A 1 90 ? -18.692 -6.157 24.355 1.00 95.19 90 VAL A O 1
ATOM 729 N N . PHE A 1 91 ? -20.841 -5.647 24.736 1.00 97.06 91 PHE A N 1
ATOM 730 C CA . PHE A 1 91 ? -21.280 -5.917 23.370 1.00 97.06 91 PHE A CA 1
ATOM 731 C C . PHE A 1 91 ? -20.553 -5.030 22.351 1.00 97.06 91 PHE A C 1
ATOM 733 O O . PHE A 1 91 ? -20.005 -5.542 21.378 1.00 97.06 91 PHE A O 1
ATOM 740 N N . LEU A 1 92 ? -20.469 -3.718 22.599 1.00 96.44 92 LEU A N 1
ATOM 741 C CA . LEU A 1 92 ? -19.733 -2.790 21.736 1.00 96.44 92 LEU A CA 1
ATOM 742 C C . LEU A 1 92 ? -18.247 -3.144 21.645 1.00 96.44 92 LEU A C 1
ATOM 744 O O . LEU A 1 92 ? -17.662 -3.038 20.568 1.00 96.44 92 LEU A O 1
ATOM 748 N N . PHE A 1 93 ? -17.636 -3.590 22.743 1.00 95.94 93 PHE A N 1
ATOM 749 C CA . PHE A 1 93 ? -16.251 -4.050 22.741 1.00 95.94 93 PHE A CA 1
ATOM 750 C C . PHE A 1 93 ? -16.061 -5.289 21.868 1.00 95.94 93 PHE A C 1
ATOM 752 O O . PHE A 1 93 ? -15.176 -5.301 21.013 1.00 95.94 93 PHE A O 1
ATOM 759 N N . VAL A 1 94 ? -16.929 -6.290 22.017 1.00 96.50 94 VAL A N 1
ATOM 760 C CA . VAL A 1 94 ? -16.909 -7.503 21.192 1.00 96.50 94 VAL A CA 1
ATOM 761 C C . VAL A 1 94 ? -17.093 -7.156 19.712 1.00 96.50 94 VAL A C 1
ATOM 763 O O . VAL A 1 94 ? -16.287 -7.582 18.887 1.00 96.50 94 VAL A O 1
ATOM 766 N N . VAL A 1 95 ? -18.078 -6.319 19.369 1.00 96.38 95 VAL A N 1
ATOM 767 C CA . VAL A 1 95 ? -18.294 -5.842 17.990 1.00 96.38 95 VAL A CA 1
ATOM 768 C C . VAL A 1 95 ? -17.075 -5.085 17.463 1.00 96.38 95 VAL A C 1
ATOM 770 O O . VAL A 1 95 ? -16.679 -5.303 16.323 1.00 96.38 95 VAL A O 1
ATOM 773 N N . SER A 1 96 ? -16.439 -4.247 18.286 1.00 95.19 96 SER A N 1
ATOM 774 C CA . SER A 1 96 ? -15.227 -3.513 17.899 1.00 95.19 96 SER A CA 1
ATOM 775 C C . SER A 1 96 ? -14.061 -4.459 17.609 1.00 95.19 96 SER A C 1
ATOM 777 O O . SER A 1 96 ? -13.354 -4.264 16.627 1.00 95.19 96 SER A O 1
ATOM 779 N N . ILE A 1 97 ? -13.877 -5.518 18.405 1.00 94.50 97 ILE A N 1
ATOM 780 C CA . ILE A 1 97 ? -12.875 -6.557 18.126 1.00 94.50 97 ILE A CA 1
ATOM 781 C C . ILE A 1 97 ? -13.193 -7.261 16.805 1.00 94.50 97 ILE A C 1
ATOM 783 O O . ILE A 1 97 ? -12.324 -7.349 15.938 1.00 94.50 97 ILE A O 1
ATOM 787 N N . PHE A 1 98 ? -14.430 -7.725 16.613 1.00 95.50 98 PHE A N 1
ATOM 788 C CA . PHE A 1 98 ? -14.824 -8.376 15.361 1.00 95.50 98 PHE A CA 1
ATOM 789 C C . PHE A 1 98 ? -14.629 -7.459 14.151 1.00 95.50 98 PHE A C 1
ATOM 791 O O . PHE A 1 98 ? -14.140 -7.912 13.119 1.00 95.50 98 PHE A O 1
ATOM 798 N N . ALA A 1 99 ? -14.937 -6.169 14.283 1.00 93.75 99 ALA A N 1
ATOM 799 C CA . ALA A 1 99 ? -14.678 -5.171 13.254 1.00 93.75 99 ALA A CA 1
ATOM 800 C C . ALA A 1 99 ? -13.171 -5.005 12.986 1.00 93.75 99 ALA A C 1
ATOM 802 O O . ALA A 1 99 ? -12.756 -5.050 11.830 1.00 93.75 99 ALA A O 1
ATOM 803 N N . ALA A 1 100 ? -12.348 -4.890 14.035 1.00 91.94 100 ALA A N 1
ATOM 804 C CA . ALA A 1 100 ? -10.900 -4.723 13.911 1.00 91.94 100 ALA A CA 1
ATOM 805 C C . ALA A 1 100 ? -10.210 -5.890 13.196 1.00 91.94 100 ALA A C 1
ATOM 807 O O . ALA A 1 100 ? -9.243 -5.667 12.477 1.00 91.94 100 ALA A O 1
ATOM 808 N N . PHE A 1 101 ? -10.671 -7.126 13.406 1.00 89.81 101 PHE A N 1
ATOM 809 C CA . PHE A 1 101 ? -10.053 -8.314 12.808 1.00 89.81 101 PHE A CA 1
ATOM 810 C C . PHE A 1 101 ? -10.720 -8.743 11.497 1.00 89.81 101 PHE A C 1
ATOM 812 O O . PHE A 1 101 ? -10.024 -9.094 10.550 1.00 89.81 101 PHE A O 1
ATOM 819 N N . GLY A 1 102 ? -12.051 -8.704 11.419 1.00 90.56 102 GLY A N 1
ATOM 820 C CA . GLY A 1 102 ? -12.804 -9.150 10.244 1.00 90.56 102 GLY A CA 1
ATOM 821 C C . GLY A 1 102 ? -12.880 -8.113 9.123 1.00 90.56 102 GLY A C 1
ATOM 822 O O . GLY A 1 102 ? -13.013 -8.478 7.959 1.00 90.56 102 GLY A O 1
ATOM 823 N N . PHE A 1 103 ? -12.774 -6.824 9.457 1.00 92.56 103 PHE A N 1
ATOM 824 C CA . PHE A 1 103 ? -12.976 -5.720 8.515 1.00 92.56 103 PHE A CA 1
ATOM 825 C C . PHE A 1 103 ? -11.781 -4.758 8.456 1.00 92.56 103 PHE A C 1
ATOM 827 O O . PHE A 1 103 ? -11.920 -3.661 7.915 1.00 92.56 103 PHE A O 1
ATOM 834 N N . ASP A 1 104 ? -10.597 -5.159 8.945 1.00 91.56 104 ASP A N 1
ATOM 835 C CA . ASP A 1 104 ? -9.409 -4.290 9.031 1.00 91.56 104 ASP A CA 1
ATOM 836 C C . ASP A 1 104 ? -9.108 -3.576 7.712 1.00 91.56 104 ASP A C 1
ATOM 838 O O . ASP A 1 104 ? -8.984 -2.353 7.656 1.00 91.56 104 ASP A O 1
ATOM 842 N N . ARG A 1 105 ? -9.062 -4.353 6.627 1.00 90.06 105 ARG A N 1
ATOM 843 C CA . ARG A 1 105 ? -8.787 -3.859 5.280 1.00 90.06 105 ARG A CA 1
ATOM 844 C C . ARG A 1 105 ? -9.833 -2.847 4.816 1.00 90.06 105 ARG A C 1
ATOM 846 O O . ARG A 1 105 ? -9.475 -1.818 4.253 1.00 90.06 105 ARG A O 1
ATOM 853 N N . LEU A 1 106 ? -11.116 -3.129 5.048 1.00 92.00 106 LEU A N 1
ATOM 854 C CA . LEU A 1 106 ? -12.216 -2.254 4.634 1.00 92.00 106 LEU A CA 1
ATOM 855 C C . LEU A 1 106 ? -12.208 -0.940 5.418 1.00 92.00 106 LEU A C 1
ATOM 857 O O . LEU A 1 106 ? -12.389 0.119 4.822 1.00 92.00 106 LEU A O 1
ATOM 861 N N . ILE A 1 107 ? -11.927 -0.996 6.722 1.00 93.94 107 ILE A N 1
ATOM 862 C CA . ILE A 1 107 ? -11.783 0.197 7.562 1.00 93.94 107 ILE A CA 1
ATOM 863 C C . ILE A 1 107 ? -10.595 1.036 7.077 1.00 93.94 107 ILE A C 1
ATOM 865 O O . ILE A 1 107 ? -10.744 2.238 6.873 1.00 93.94 107 ILE A O 1
ATOM 869 N N . LYS A 1 108 ? -9.436 0.419 6.818 1.00 94.38 108 LYS A N 1
ATOM 870 C CA . LYS A 1 108 ? -8.253 1.121 6.294 1.00 94.38 108 LYS A CA 1
ATOM 871 C C . LYS A 1 108 ? -8.509 1.772 4.931 1.00 94.38 108 LYS A C 1
ATOM 873 O O . LYS A 1 108 ? -8.165 2.937 4.757 1.00 94.38 108 LYS A O 1
ATOM 878 N N . ILE A 1 109 ? -9.166 1.063 4.005 1.00 92.00 109 ILE A N 1
ATOM 879 C CA . ILE A 1 109 ? -9.584 1.615 2.703 1.00 92.00 109 ILE A CA 1
ATOM 880 C C . ILE A 1 109 ? -10.491 2.832 2.906 1.00 92.00 109 ILE A C 1
ATOM 882 O O . ILE A 1 109 ? -10.236 3.885 2.324 1.00 92.00 109 ILE A O 1
ATOM 886 N N . ALA A 1 110 ? -11.510 2.717 3.763 1.00 93.31 110 ALA A N 1
ATOM 887 C CA . ALA A 1 110 ? -12.417 3.821 4.055 1.00 93.31 110 ALA A CA 1
ATOM 888 C C . ALA A 1 110 ? -11.676 5.030 4.648 1.00 93.31 110 ALA A C 1
ATOM 890 O O . ALA A 1 110 ? -11.936 6.161 4.247 1.00 93.31 110 ALA A O 1
ATOM 891 N N . ILE A 1 111 ? -10.715 4.803 5.550 1.00 94.06 111 ILE A N 1
ATOM 892 C CA . ILE A 1 111 ? -9.880 5.863 6.128 1.00 94.06 111 ILE A CA 1
ATOM 893 C C . ILE A 1 111 ? -9.051 6.566 5.047 1.00 94.06 111 ILE A C 1
ATOM 895 O O . ILE A 1 111 ? -9.024 7.794 5.019 1.00 94.06 111 ILE A O 1
ATOM 899 N N . THR A 1 112 ? -8.390 5.829 4.150 1.00 93.19 112 THR A N 1
ATOM 900 C CA . THR A 1 112 ? -7.597 6.446 3.068 1.00 93.19 112 THR A CA 1
ATOM 901 C C . THR A 1 112 ? -8.460 7.198 2.069 1.00 93.19 112 THR A C 1
ATOM 903 O O . THR A 1 112 ? -8.070 8.259 1.586 1.00 93.19 112 THR A O 1
ATOM 906 N N . ASP A 1 113 ? -9.647 6.668 1.790 1.00 90.69 113 ASP A N 1
ATOM 907 C CA . ASP A 1 113 ? -10.589 7.249 0.846 1.00 90.69 113 ASP A CA 1
ATOM 908 C C . ASP A 1 113 ? -11.176 8.556 1.372 1.00 90.69 113 ASP A C 1
ATOM 910 O O . ASP A 1 113 ? -11.160 9.566 0.673 1.00 90.69 113 ASP A O 1
ATOM 914 N N . LEU A 1 114 ? -11.665 8.543 2.614 1.00 91.06 114 LEU A N 1
ATOM 915 C CA . LEU A 1 114 ? -12.262 9.710 3.262 1.00 91.06 114 LEU A CA 1
ATOM 916 C C . LEU A 1 114 ? -11.211 10.734 3.694 1.00 91.06 114 LEU A C 1
ATOM 918 O O . LEU A 1 114 ? -11.494 11.927 3.709 1.00 91.06 114 LEU A O 1
ATOM 922 N N . GLY A 1 115 ? -10.001 10.281 4.028 1.00 87.56 115 GLY A N 1
ATOM 923 C CA . GLY A 1 115 ? -8.882 11.147 4.392 1.00 87.56 115 GLY A CA 1
ATOM 924 C C . GLY A 1 115 ? -8.260 11.892 3.209 1.00 87.56 115 GLY A C 1
ATOM 925 O O . GLY A 1 115 ? -7.355 12.692 3.418 1.00 87.56 115 GLY A O 1
ATOM 926 N N . GLY A 1 116 ? -8.713 11.642 1.975 1.00 88.69 116 GLY A N 1
ATOM 927 C CA . GLY A 1 116 ? -8.204 12.329 0.786 1.00 88.69 116 GLY A CA 1
ATOM 928 C C . GLY A 1 116 ? -6.816 11.860 0.346 1.00 88.69 116 GLY A C 1
ATOM 929 O O . GLY A 1 116 ? -6.077 12.631 -0.256 1.00 88.69 116 GLY A O 1
ATOM 930 N N . TYR A 1 117 ? -6.443 10.607 0.638 1.00 91.12 117 TYR A N 1
ATOM 931 C CA . TYR A 1 117 ? -5.145 10.052 0.232 1.00 91.12 117 TYR A CA 1
ATOM 932 C C . TYR A 1 117 ? -5.000 9.936 -1.293 1.00 91.12 117 TYR A C 1
ATOM 934 O O . TYR A 1 117 ? -3.906 10.072 -1.836 1.00 91.12 117 TYR A O 1
ATOM 942 N N . PHE A 1 118 ? -6.107 9.660 -1.986 1.00 92.31 118 PHE A N 1
ATOM 943 C CA . PHE A 1 118 ? -6.137 9.512 -3.437 1.00 92.31 118 PHE A CA 1
ATOM 944 C C . PHE A 1 118 ? -6.622 10.809 -4.084 1.00 92.31 118 PHE A C 1
ATOM 946 O O . PHE A 1 1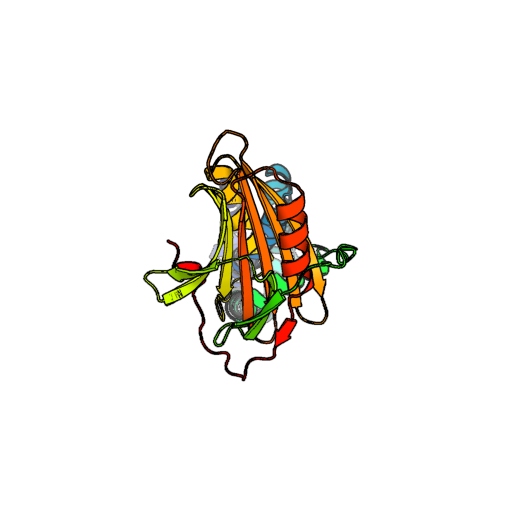18 ? -7.784 11.182 -3.926 1.00 92.31 118 PHE A O 1
ATOM 953 N N . GLY A 1 119 ? -5.726 11.473 -4.812 1.00 87.12 119 GLY A N 1
ATOM 954 C CA . GLY A 1 119 ? -6.008 12.698 -5.549 1.00 87.12 119 GLY A CA 1
ATOM 955 C C . GLY A 1 119 ? -6.544 12.446 -6.958 1.00 87.12 119 GLY A C 1
ATOM 956 O O . GLY A 1 119 ? -6.973 11.342 -7.311 1.00 87.12 119 GLY A O 1
ATOM 957 N N . GLU A 1 120 ? -6.501 13.494 -7.778 1.00 83.75 120 GLU A N 1
ATOM 958 C CA . GLU A 1 120 ? -6.854 13.403 -9.193 1.00 83.75 120 GLU A CA 1
ATOM 959 C C . GLU A 1 120 ? -5.783 12.642 -9.995 1.00 83.75 120 GLU A C 1
ATOM 961 O O . GLU A 1 120 ? -4.583 12.728 -9.688 1.00 83.75 120 GLU A O 1
ATOM 966 N N . PRO A 1 121 ? -6.193 11.893 -11.037 1.00 80.94 121 PRO A N 1
ATOM 967 C CA . PRO A 1 121 ? -5.245 11.265 -11.940 1.00 80.94 121 PRO A CA 1
ATOM 968 C C . PRO A 1 121 ? -4.337 12.337 -12.552 1.00 80.94 121 PRO A C 1
ATOM 970 O O . PRO A 1 121 ? -4.824 13.391 -12.973 1.00 80.94 121 PRO A O 1
ATOM 973 N N . PRO A 1 122 ? -3.018 12.093 -12.618 1.00 70.69 122 PRO A N 1
ATOM 974 C CA . PRO A 1 122 ? -2.125 13.019 -13.282 1.00 70.69 122 PRO A CA 1
ATOM 975 C C . PRO A 1 122 ? -2.552 13.120 -14.747 1.00 70.69 122 PRO A C 1
ATOM 977 O O . PRO A 1 122 ? -2.875 12.112 -15.382 1.00 70.69 122 PRO A O 1
ATOM 980 N N . LYS A 1 123 ? -2.538 14.337 -15.299 1.00 62.59 123 LYS A N 1
ATOM 981 C CA . LYS A 1 123 ? -2.658 14.545 -16.745 1.00 62.59 123 LYS A CA 1
ATOM 982 C C . LYS A 1 123 ? -1.359 14.078 -17.392 1.00 62.59 123 LYS A C 1
ATOM 984 O O . LYS A 1 123 ? -0.517 14.885 -17.766 1.00 62.59 123 LYS A O 1
ATOM 989 N N . ILE A 1 124 ? -1.165 12.767 -17.461 1.00 57.06 124 ILE A N 1
ATOM 990 C CA . ILE A 1 124 ? -0.134 12.185 -18.307 1.00 57.06 124 ILE A CA 1
ATOM 991 C C . ILE A 1 124 ? -0.651 12.432 -19.718 1.00 57.06 124 ILE A C 1
ATOM 993 O O . ILE A 1 124 ? -1.584 11.768 -20.165 1.00 57.06 124 ILE A O 1
ATOM 997 N N . GLY A 1 125 ? -0.112 13.452 -20.389 1.00 54.88 125 GLY A N 1
ATOM 998 C CA . GLY A 1 125 ? -0.190 13.469 -21.841 1.00 54.88 125 GLY A CA 1
ATOM 999 C C . GLY A 1 125 ? 0.475 12.177 -22.266 1.00 54.88 125 GLY A C 1
ATOM 1000 O O . GLY A 1 125 ? 1.648 12.005 -21.957 1.00 54.88 125 GLY A O 1
ATOM 1001 N N . ALA A 1 126 ? -0.280 11.229 -22.822 1.00 54.22 126 ALA A N 1
ATOM 1002 C CA . ALA A 1 126 ? 0.325 10.037 -23.386 1.00 54.22 126 ALA A CA 1
ATOM 1003 C C . ALA A 1 126 ? 1.276 10.557 -24.466 1.00 54.22 126 ALA A C 1
ATOM 1005 O O . ALA A 1 126 ? 0.776 11.136 -25.436 1.00 54.22 126 ALA A O 1
ATOM 1006 N N . PRO A 1 127 ? 2.609 10.483 -24.289 1.00 56.78 127 PRO A N 1
ATOM 1007 C CA . PRO A 1 127 ? 3.471 10.799 -25.405 1.00 56.78 127 PRO A CA 1
ATOM 1008 C C . PRO A 1 127 ? 3.068 9.814 -26.501 1.00 56.78 127 PRO A C 1
ATOM 1010 O O . PRO A 1 127 ? 3.011 8.605 -26.258 1.00 56.78 127 PRO A O 1
ATOM 1013 N N . GLU A 1 128 ? 2.681 10.322 -27.671 1.00 61.53 128 GLU A N 1
ATOM 1014 C CA . GLU A 1 128 ? 2.545 9.465 -28.841 1.00 61.53 128 GLU A CA 1
ATOM 1015 C C . GLU A 1 128 ? 3.926 8.856 -29.067 1.00 61.53 128 GLU A C 1
ATOM 1017 O O . GLU A 1 128 ? 4.860 9.533 -29.498 1.00 61.53 128 GLU A O 1
ATOM 1022 N N . TYR A 1 129 ? 4.089 7.592 -28.682 1.00 73.69 129 TYR A N 1
ATOM 1023 C CA . TYR A 1 129 ? 5.305 6.872 -28.996 1.00 73.69 129 TYR A CA 1
ATOM 1024 C C . TYR A 1 129 ? 5.308 6.647 -30.501 1.00 73.69 129 TYR A C 1
ATOM 1026 O O . TYR A 1 129 ? 4.450 5.949 -31.036 1.00 73.69 129 TYR A O 1
ATOM 1034 N N . ALA A 1 130 ? 6.250 7.292 -31.183 1.00 72.31 130 ALA A N 1
ATOM 1035 C CA . ALA A 1 130 ? 6.349 7.252 -32.637 1.00 72.31 130 ALA A CA 1
ATOM 1036 C C . ALA A 1 130 ? 6.928 5.927 -33.171 1.00 72.31 130 ALA A C 1
ATOM 1038 O O . ALA A 1 130 ? 6.956 5.727 -34.383 1.00 72.31 130 ALA A O 1
ATOM 1039 N N . GLY A 1 131 ? 7.428 5.050 -32.292 1.00 81.38 131 GLY A N 1
ATOM 1040 C CA . GLY A 1 131 ? 8.034 3.772 -32.659 1.00 81.38 131 GLY A CA 1
ATOM 1041 C C . GLY A 1 131 ? 7.076 2.582 -32.576 1.00 81.38 131 GLY A C 1
ATOM 1042 O O . GLY A 1 131 ? 5.956 2.674 -32.075 1.00 81.38 131 GLY A O 1
ATOM 1043 N N . ASP A 1 132 ? 7.559 1.428 -33.026 1.00 89.56 132 ASP A N 1
ATOM 1044 C CA . ASP A 1 132 ? 6.816 0.173 -32.953 1.00 89.56 132 ASP A CA 1
ATOM 1045 C C . ASP A 1 132 ? 6.891 -0.464 -31.552 1.00 89.56 132 ASP A C 1
ATOM 1047 O O . ASP A 1 132 ? 7.926 -0.435 -30.875 1.00 89.56 132 ASP A O 1
ATOM 1051 N N . ALA A 1 133 ? 5.800 -1.108 -31.129 1.00 92.88 133 ALA A N 1
ATOM 1052 C CA . ALA A 1 133 ? 5.700 -1.793 -29.842 1.00 92.88 133 ALA A CA 1
ATOM 1053 C C . ALA A 1 133 ? 5.033 -3.172 -29.970 1.00 92.88 133 ALA A C 1
ATOM 1055 O O . ALA A 1 133 ? 4.105 -3.368 -30.756 1.00 92.88 133 ALA A O 1
ATOM 1056 N N . VAL A 1 134 ? 5.473 -4.124 -29.146 1.00 94.25 134 VAL A N 1
ATOM 1057 C CA . VAL A 1 134 ? 4.864 -5.450 -28.988 1.00 94.25 134 VAL A CA 1
ATOM 1058 C C . VAL A 1 134 ? 3.955 -5.455 -27.768 1.00 94.25 134 VAL A C 1
ATOM 1060 O O . VAL A 1 134 ? 4.271 -4.891 -26.721 1.00 94.25 134 VAL A O 1
ATOM 1063 N N . ARG A 1 135 ? 2.818 -6.141 -27.872 1.00 95.06 135 ARG A N 1
ATOM 1064 C CA . ARG A 1 135 ? 1.935 -6.356 -26.727 1.00 95.06 135 ARG A CA 1
ATOM 1065 C C . ARG A 1 135 ? 2.463 -7.487 -25.839 1.00 95.06 135 ARG A C 1
ATOM 1067 O O . ARG A 1 135 ? 2.461 -8.641 -26.256 1.00 95.06 135 ARG A O 1
ATOM 1074 N N . TYR A 1 136 ? 2.818 -7.168 -24.599 1.00 94.38 136 TYR A N 1
ATOM 1075 C CA . TYR A 1 136 ? 3.026 -8.140 -23.525 1.00 94.38 136 TYR A CA 1
ATOM 1076 C C . TYR A 1 136 ? 1.711 -8.376 -22.778 1.00 94.38 136 TYR A C 1
ATOM 1078 O O . TYR A 1 136 ? 0.993 -7.424 -22.460 1.00 94.38 136 TYR A O 1
ATOM 1086 N N . VAL A 1 137 ? 1.383 -9.633 -22.491 1.00 92.75 137 VAL A N 1
ATOM 1087 C CA . VAL A 1 137 ? 0.207 -10.022 -21.703 1.00 92.75 137 VAL A CA 1
ATOM 1088 C C . VAL A 1 137 ? 0.693 -10.877 -20.543 1.00 92.75 137 VAL A C 1
ATOM 1090 O O . VAL A 1 137 ? 1.403 -11.850 -20.759 1.00 92.75 137 VAL A O 1
ATOM 1093 N N . SER A 1 138 ? 0.329 -10.496 -19.320 1.00 88.94 138 SER A N 1
ATOM 1094 C CA . SER A 1 138 ? 0.620 -11.291 -18.131 1.00 88.94 138 SER A CA 1
ATOM 1095 C C . SER A 1 138 ? -0.492 -12.309 -17.910 1.00 88.94 138 SER A C 1
ATOM 1097 O O . SER A 1 138 ? -1.636 -11.924 -17.645 1.00 88.94 138 SER A O 1
ATOM 1099 N N . ASP A 1 139 ? -0.138 -13.592 -17.975 1.00 79.19 139 ASP A N 1
ATOM 1100 C CA . ASP A 1 139 ? -1.078 -14.705 -17.799 1.00 79.19 139 ASP A CA 1
ATOM 1101 C C . ASP A 1 139 ? -1.668 -14.755 -16.383 1.00 79.19 139 ASP A C 1
ATOM 1103 O O . ASP A 1 139 ? -2.846 -15.055 -16.198 1.00 79.19 139 ASP A O 1
ATOM 1107 N N . THR A 1 140 ? -0.863 -14.419 -15.372 1.00 83.69 140 THR A N 1
ATOM 1108 C CA . THR A 1 140 ? -1.244 -14.504 -13.954 1.00 83.69 140 THR A CA 1
ATOM 1109 C C . THR A 1 140 ? -1.682 -13.168 -13.365 1.00 83.69 140 THR A C 1
ATOM 1111 O O . THR A 1 140 ? -2.549 -13.144 -12.497 1.00 83.69 140 THR A O 1
ATOM 1114 N N . GLY A 1 141 ? -1.123 -12.050 -13.837 1.00 85.06 141 GLY A N 1
ATOM 1115 C CA . GLY A 1 141 ? -1.413 -10.719 -13.303 1.00 85.06 141 GLY A CA 1
ATOM 1116 C C . GLY A 1 141 ? -2.657 -10.055 -13.890 1.00 85.06 141 GLY A C 1
ATOM 1117 O O . GLY A 1 141 ? -3.140 -9.063 -13.338 1.00 85.06 141 GLY A O 1
ATOM 1118 N N . GLY A 1 142 ? -3.177 -10.567 -15.012 1.00 88.62 142 GLY A N 1
ATOM 1119 C CA . GLY A 1 142 ? -4.378 -10.038 -15.658 1.00 88.62 142 GLY A CA 1
ATOM 1120 C C . GLY A 1 142 ? -4.192 -8.622 -16.194 1.00 88.62 142 GLY A C 1
ATOM 1121 O O . GLY A 1 142 ? -5.064 -7.773 -16.039 1.00 88.62 142 GLY A O 1
ATOM 1122 N N . TYR A 1 143 ? -3.053 -8.330 -16.809 1.00 91.62 143 TYR A N 1
ATOM 1123 C CA . TYR A 1 143 ? -2.800 -7.038 -17.443 1.00 91.62 143 TYR A CA 1
ATOM 1124 C C . TYR A 1 143 ? -2.049 -7.211 -18.756 1.00 91.62 143 TYR A C 1
ATOM 1126 O O . TYR A 1 143 ? -1.501 -8.272 -19.050 1.00 91.62 143 TYR A O 1
ATOM 1134 N N . SER A 1 144 ? -2.036 -6.158 -19.563 1.00 94.31 144 SER A N 1
ATOM 1135 C CA . SER A 1 144 ? -1.191 -6.084 -20.746 1.00 94.31 144 SER A CA 1
ATOM 1136 C C . SER A 1 144 ? -0.524 -4.724 -20.868 1.00 94.31 144 SER A C 1
ATOM 1138 O O . SER A 1 144 ? -1.114 -3.715 -20.482 1.00 94.31 144 SER A O 1
ATOM 1140 N N . LEU A 1 145 ? 0.678 -4.725 -21.432 1.00 95.00 145 LEU A N 1
ATOM 1141 C CA . LEU A 1 145 ? 1.515 -3.557 -21.691 1.00 95.00 145 LEU A CA 1
ATOM 1142 C C . LEU A 1 145 ? 1.903 -3.536 -23.171 1.00 95.00 145 LEU A C 1
ATOM 1144 O O . LEU A 1 145 ? 1.996 -4.586 -23.806 1.00 95.00 145 LEU A O 1
ATOM 1148 N N . SER A 1 146 ? 2.140 -2.348 -23.713 1.00 95.25 146 SER A N 1
ATOM 1149 C CA . SER A 1 146 ? 2.810 -2.164 -25.002 1.00 95.25 146 SER A CA 1
ATOM 1150 C C . SER A 1 146 ? 4.273 -1.847 -24.718 1.00 95.25 146 SER A C 1
ATOM 1152 O O . SER A 1 146 ? 4.572 -0.826 -24.107 1.00 95.25 146 SER A O 1
ATOM 1154 N N . ILE A 1 147 ? 5.165 -2.754 -25.106 1.00 95.38 147 ILE A N 1
ATOM 1155 C CA . ILE A 1 147 ? 6.604 -2.679 -24.853 1.00 95.38 147 ILE A CA 1
ATOM 1156 C C . ILE A 1 147 ? 7.307 -2.343 -26.170 1.00 95.38 147 ILE A C 1
ATOM 1158 O O . ILE A 1 147 ? 7.063 -3.048 -27.153 1.00 95.38 147 ILE A O 1
ATOM 1162 N N . PRO A 1 148 ? 8.152 -1.302 -26.242 1.00 95.00 148 PRO A N 1
ATOM 1163 C CA . PRO A 1 148 ? 8.883 -0.997 -27.468 1.00 95.00 148 PRO A CA 1
ATOM 1164 C C . PRO A 1 148 ? 9.712 -2.190 -27.968 1.00 95.00 148 PRO A C 1
ATOM 1166 O O . PRO A 1 148 ? 10.311 -2.906 -27.169 1.00 95.00 148 PRO A O 1
ATOM 1169 N N . ILE A 1 149 ? 9.770 -2.405 -29.290 1.00 94.50 149 ILE A N 1
ATOM 1170 C CA . ILE A 1 149 ? 10.389 -3.613 -29.886 1.00 94.50 149 ILE A CA 1
ATOM 1171 C C . ILE A 1 149 ? 11.857 -3.804 -29.475 1.00 94.50 149 ILE A C 1
ATOM 1173 O O . ILE A 1 149 ? 12.328 -4.933 -29.368 1.00 94.50 149 ILE A O 1
ATOM 1177 N N . HIS A 1 150 ? 12.586 -2.713 -29.255 1.00 93.62 150 HIS A N 1
ATOM 1178 C CA . HIS A 1 150 ? 14.010 -2.762 -28.930 1.00 93.62 150 HIS A CA 1
ATOM 1179 C C . HIS A 1 150 ? 14.298 -3.120 -27.459 1.00 93.62 150 HIS A C 1
ATOM 1181 O O . HIS A 1 150 ? 15.463 -3.269 -27.096 1.00 93.62 150 HIS A O 1
ATOM 1187 N N . TRP A 1 151 ? 13.272 -3.256 -26.610 1.00 95.88 151 TRP A N 1
ATOM 1188 C CA . TRP A 1 151 ? 13.438 -3.786 -25.259 1.00 95.88 151 TRP A CA 1
ATOM 1189 C C . TRP A 1 151 ? 13.544 -5.307 -25.338 1.00 95.88 151 TRP A C 1
ATOM 1191 O O . TRP A 1 151 ? 12.580 -6.005 -25.666 1.00 95.88 151 TRP A O 1
ATOM 1201 N N . GLU A 1 152 ? 14.718 -5.838 -25.021 1.00 96.12 152 GLU A N 1
ATOM 1202 C CA . GLU A 1 152 ? 14.970 -7.269 -25.085 1.00 96.12 152 GLU A CA 1
ATOM 1203 C C . GLU A 1 152 ? 14.240 -7.983 -23.944 1.00 96.12 152 GLU A C 1
ATOM 1205 O O . GLU A 1 152 ? 14.472 -7.701 -22.765 1.00 96.12 152 GLU A O 1
ATOM 1210 N N . LYS A 1 153 ? 13.364 -8.930 -24.292 1.00 95.94 153 LYS A N 1
ATOM 1211 C CA . LYS A 1 153 ? 12.720 -9.809 -23.315 1.00 95.94 153 LYS A CA 1
ATOM 1212 C C . LYS A 1 153 ? 13.732 -10.822 -22.778 1.00 95.94 153 LYS A C 1
ATOM 1214 O O . LYS A 1 153 ? 14.361 -11.543 -23.547 1.00 95.94 153 LYS A O 1
ATOM 1219 N N . ARG A 1 154 ? 13.810 -10.937 -21.458 1.00 94.56 154 ARG A N 1
ATOM 1220 C CA . ARG A 1 154 ? 14.602 -11.928 -20.727 1.00 94.56 154 ARG A CA 1
ATOM 1221 C C . ARG A 1 154 ? 13.736 -12.624 -19.678 1.00 94.56 154 ARG A C 1
ATOM 1223 O O . ARG A 1 154 ? 12.637 -12.166 -19.364 1.00 94.56 154 ARG A O 1
ATOM 1230 N N . SER A 1 155 ? 14.239 -13.725 -19.132 1.00 92.25 155 SER A N 1
ATOM 1231 C CA . SER A 1 155 ? 13.566 -14.473 -18.067 1.00 92.25 155 SER A CA 1
ATOM 1232 C C . SER A 1 155 ? 14.504 -14.642 -16.877 1.00 92.25 155 SER A C 1
ATOM 1234 O O . SER A 1 155 ? 15.670 -14.995 -17.043 1.00 92.25 155 SER A O 1
ATOM 1236 N N . HIS A 1 156 ? 13.996 -14.341 -15.685 1.00 88.50 156 HIS A N 1
ATOM 1237 C CA . HIS A 1 156 ? 14.689 -14.528 -14.414 1.00 88.50 156 HIS A CA 1
ATOM 1238 C C . HIS A 1 156 ? 14.795 -16.025 -14.063 1.00 88.50 156 HIS A C 1
ATOM 1240 O O . HIS A 1 156 ? 14.105 -16.853 -14.660 1.00 88.50 156 HIS A O 1
ATOM 1246 N N . GLU A 1 157 ? 15.606 -16.390 -13.064 1.00 85.31 157 GLU A N 1
ATOM 1247 C CA . GLU A 1 157 ? 15.757 -17.786 -12.605 1.00 85.31 157 GLU A CA 1
ATOM 1248 C C . GLU A 1 157 ? 14.423 -18.413 -12.164 1.00 85.31 157 GLU A C 1
ATOM 1250 O O . GLU A 1 157 ? 14.179 -19.602 -12.362 1.00 85.31 157 GLU A O 1
ATOM 1255 N N . SER A 1 158 ? 13.520 -17.585 -11.639 1.00 81.44 158 SER A N 1
ATOM 1256 C CA . SER A 1 158 ? 12.148 -17.943 -11.262 1.00 81.44 158 SER A CA 1
ATOM 1257 C C . SER A 1 158 ? 11.185 -18.085 -12.449 1.00 81.44 158 SER A C 1
ATOM 1259 O O . SER A 1 158 ? 9.991 -18.282 -12.242 1.00 81.44 158 SER A O 1
ATOM 1261 N N . GLN A 1 159 ? 11.676 -17.953 -13.685 1.00 82.50 159 GLN A N 1
ATOM 1262 C CA . GLN A 1 159 ? 10.890 -17.871 -14.923 1.00 82.50 159 GLN A CA 1
ATOM 1263 C C . GLN A 1 159 ? 10.031 -16.601 -15.049 1.00 82.50 159 GLN A C 1
ATOM 1265 O O . GLN A 1 159 ? 9.189 -16.512 -15.940 1.00 82.50 159 GLN A O 1
ATOM 1270 N N . ALA A 1 160 ? 10.252 -15.592 -14.198 1.00 86.56 160 ALA A N 1
ATOM 1271 C CA . ALA A 1 160 ? 9.593 -14.299 -14.335 1.00 86.56 160 ALA A CA 1
ATOM 1272 C C . ALA A 1 160 ? 10.151 -13.523 -15.539 1.00 86.56 160 ALA A C 1
ATOM 1274 O O . ALA A 1 160 ? 11.361 -13.322 -15.657 1.00 86.56 160 ALA A O 1
ATOM 1275 N N . ASP A 1 161 ? 9.264 -13.061 -16.417 1.00 91.62 161 ASP A N 1
ATOM 1276 C CA . ASP A 1 161 ? 9.638 -12.228 -17.557 1.00 91.62 161 ASP A CA 1
ATOM 1277 C C . ASP A 1 161 ? 10.060 -10.819 -17.115 1.00 91.62 161 ASP A C 1
ATOM 1279 O O . ASP A 1 161 ? 9.428 -10.197 -16.258 1.00 91.62 161 ASP A O 1
ATOM 1283 N N . TYR A 1 162 ? 11.103 -10.289 -17.749 1.00 95.12 162 TYR A N 1
ATOM 1284 C CA . TYR A 1 162 ? 11.545 -8.904 -17.613 1.00 95.12 162 TYR A CA 1
ATOM 1285 C C . TYR A 1 162 ? 12.092 -8.383 -18.943 1.00 95.12 162 TYR A C 1
ATOM 1287 O O . TYR A 1 162 ? 12.349 -9.152 -19.868 1.00 95.12 162 TYR A O 1
ATOM 1295 N N . PHE A 1 163 ? 12.231 -7.070 -19.070 1.00 97.19 163 PHE A N 1
ATOM 1296 C CA . PHE A 1 163 ? 12.615 -6.421 -20.320 1.00 97.19 163 PHE A CA 1
ATOM 1297 C C . PHE A 1 163 ? 13.757 -5.446 -20.072 1.00 97.19 163 PHE A C 1
ATOM 1299 O O . PHE A 1 163 ? 13.711 -4.689 -19.104 1.00 97.19 163 PHE A O 1
ATOM 1306 N N . VAL A 1 164 ? 14.770 -5.446 -20.934 1.00 97.00 164 VAL A N 1
ATOM 1307 C CA . VAL A 1 164 ? 15.990 -4.653 -20.737 1.00 97.00 164 VAL A CA 1
ATOM 1308 C C . VAL A 1 164 ? 16.278 -3.800 -21.964 1.00 97.00 164 VAL A C 1
ATOM 1310 O O . VAL A 1 164 ? 16.187 -4.280 -23.092 1.00 97.00 164 VAL A O 1
ATOM 1313 N N . ILE A 1 165 ? 16.691 -2.553 -21.741 1.00 95.19 165 ILE A N 1
ATOM 1314 C CA . ILE A 1 165 ? 17.366 -1.745 -22.761 1.00 95.19 165 ILE A CA 1
ATOM 1315 C C . ILE A 1 165 ? 18.865 -1.793 -22.481 1.00 95.19 165 ILE A C 1
ATOM 1317 O O . ILE A 1 165 ? 19.300 -1.441 -21.379 1.00 95.19 165 ILE A O 1
ATOM 1321 N N . GLN A 1 166 ? 19.656 -2.187 -23.477 1.00 93.56 166 GLN A N 1
ATOM 1322 C CA . GLN A 1 166 ? 21.116 -2.210 -23.390 1.00 93.56 166 GLN A CA 1
ATOM 1323 C C . GLN A 1 166 ? 21.750 -1.462 -24.564 1.00 93.56 166 GLN A C 1
ATOM 1325 O O . GLN A 1 166 ? 21.236 -1.491 -25.681 1.00 93.56 166 GLN A O 1
ATOM 1330 N N . HIS A 1 167 ? 22.880 -0.807 -24.311 1.00 91.06 167 HIS A N 1
ATOM 1331 C CA . HIS A 1 167 ? 23.730 -0.212 -25.338 1.00 91.06 167 HIS A CA 1
ATOM 1332 C C . HIS A 1 167 ? 25.187 -0.521 -25.004 1.00 91.06 167 HIS A C 1
ATOM 1334 O O . HIS A 1 167 ? 25.617 -0.222 -23.895 1.00 91.06 167 HIS A O 1
ATOM 1340 N N . GLU A 1 168 ? 25.923 -1.138 -25.934 1.00 87.12 168 GLU A N 1
ATOM 1341 C CA . GLU A 1 168 ? 27.335 -1.514 -25.732 1.00 87.12 168 GLU A CA 1
ATOM 1342 C C . GLU A 1 168 ? 27.569 -2.280 -24.406 1.00 87.12 168 GLU A C 1
ATOM 1344 O O . GLU A 1 168 ? 28.445 -1.935 -23.620 1.00 87.12 168 GLU A O 1
ATOM 1349 N N . ASP A 1 169 ? 26.733 -3.290 -24.126 1.00 86.00 169 ASP A N 1
ATOM 1350 C CA . ASP A 1 169 ? 26.720 -4.100 -22.888 1.00 86.00 169 ASP A CA 1
ATOM 1351 C C . ASP A 1 169 ? 26.383 -3.347 -21.583 1.00 86.00 169 ASP A C 1
ATOM 1353 O O . ASP A 1 169 ? 26.353 -3.938 -20.500 1.00 86.00 169 ASP A O 1
ATOM 1357 N N . ILE A 1 170 ? 26.045 -2.059 -21.662 1.00 90.81 170 ILE A N 1
ATOM 1358 C CA . ILE A 1 170 ? 25.588 -1.263 -20.523 1.00 90.81 170 ILE A CA 1
ATOM 1359 C C . ILE A 1 170 ? 24.061 -1.307 -20.462 1.00 90.81 170 ILE A C 1
ATOM 1361 O O . ILE A 1 170 ? 23.368 -0.846 -21.371 1.00 90.81 170 ILE A O 1
ATOM 1365 N N . THR A 1 171 ? 23.520 -1.831 -19.359 1.00 93.75 171 THR A N 1
ATOM 1366 C CA . THR A 1 171 ? 22.082 -1.758 -19.074 1.00 93.75 171 THR A CA 1
ATOM 1367 C C . THR A 1 171 ? 21.683 -0.317 -18.783 1.00 93.75 171 THR A C 1
ATOM 1369 O O . THR A 1 171 ? 22.207 0.303 -17.860 1.00 93.75 171 THR A O 1
ATOM 1372 N N . LEU A 1 172 ? 20.731 0.205 -19.553 1.00 95.00 172 LEU A N 1
ATOM 1373 C CA . LEU A 1 172 ? 20.219 1.565 -19.399 1.00 95.00 172 LEU A CA 1
ATOM 1374 C C . LEU A 1 172 ? 18.928 1.597 -18.574 1.00 95.00 172 LEU A C 1
ATOM 1376 O O . LEU A 1 172 ? 18.738 2.499 -17.755 1.00 95.00 172 LEU A O 1
ATOM 1380 N N . ALA A 1 173 ? 18.062 0.600 -18.760 1.00 97.12 173 ALA A N 1
ATOM 1381 C CA . ALA A 1 173 ? 16.845 0.414 -17.982 1.00 97.12 173 ALA A CA 1
ATOM 1382 C C . ALA A 1 173 ? 16.409 -1.053 -17.954 1.00 97.12 173 ALA A C 1
ATOM 1384 O O . ALA A 1 173 ? 16.721 -1.828 -18.860 1.00 97.12 173 ALA A O 1
ATOM 1385 N N . GLU A 1 174 ? 15.658 -1.409 -16.917 1.00 97.25 174 GLU A N 1
ATOM 1386 C CA . GLU A 1 174 ? 15.066 -2.726 -16.729 1.00 97.25 174 GLU A CA 1
ATOM 1387 C C . GLU A 1 174 ? 13.612 -2.588 -16.267 1.00 97.25 174 GLU A C 1
ATOM 1389 O O . GLU A 1 174 ? 13.341 -1.954 -15.253 1.00 97.25 174 GLU A O 1
ATOM 1394 N N . LEU A 1 175 ? 12.675 -3.199 -16.986 1.00 96.94 175 LEU A N 1
ATOM 1395 C CA . LEU A 1 175 ? 11.259 -3.294 -16.641 1.00 96.94 175 LEU A CA 1
ATOM 1396 C C . LEU A 1 175 ? 10.956 -4.699 -16.119 1.00 96.94 175 LEU A C 1
ATOM 1398 O O . LEU A 1 175 ? 11.198 -5.692 -16.800 1.00 96.94 175 LEU A O 1
ATOM 1402 N N . ARG A 1 176 ? 10.352 -4.765 -14.935 1.00 95.12 176 ARG A N 1
ATOM 1403 C CA . ARG A 1 176 ? 9.985 -5.981 -14.206 1.00 95.12 176 ARG A CA 1
ATOM 1404 C C . ARG A 1 176 ? 8.476 -5.980 -13.941 1.00 95.12 176 ARG A C 1
ATOM 1406 O O . ARG A 1 176 ? 8.025 -5.459 -12.916 1.00 95.12 176 ARG A O 1
ATOM 1413 N N . PRO A 1 177 ? 7.666 -6.532 -14.857 1.00 92.94 177 PRO A N 1
ATOM 1414 C CA . PRO A 1 177 ? 6.229 -6.657 -14.656 1.00 92.94 177 PRO A CA 1
ATOM 1415 C C . PRO A 1 177 ? 5.921 -7.714 -13.582 1.00 92.94 177 PRO A C 1
ATOM 1417 O O . PRO A 1 177 ? 6.302 -8.875 -13.715 1.00 92.94 177 PRO A O 1
ATOM 1420 N N . ARG A 1 178 ? 5.218 -7.337 -12.509 1.00 92.25 178 ARG A N 1
ATOM 1421 C CA . ARG A 1 178 ? 4.933 -8.200 -11.348 1.00 92.25 178 ARG A CA 1
ATOM 1422 C C . ARG A 1 178 ? 3.466 -8.141 -10.919 1.00 92.25 178 ARG A C 1
ATOM 1424 O O . ARG A 1 178 ? 2.701 -7.260 -11.320 1.00 92.25 178 ARG A O 1
ATOM 1431 N N . CYS A 1 179 ? 3.070 -9.084 -10.070 1.00 89.69 179 CYS A N 1
ATOM 1432 C CA . CYS A 1 179 ? 1.787 -9.097 -9.378 1.00 89.69 179 CYS A CA 1
ATOM 1433 C C . CYS A 1 179 ? 1.906 -9.681 -7.961 1.00 89.69 179 CYS A C 1
ATOM 1435 O O . CYS A 1 179 ? 2.805 -10.467 -7.661 1.00 89.69 179 CYS A O 1
ATOM 1437 N N . PHE A 1 180 ? 0.995 -9.259 -7.078 1.00 89.12 180 PHE A N 1
ATOM 1438 C CA . PHE A 1 180 ? 0.961 -9.660 -5.662 1.00 89.12 180 PHE A CA 1
ATOM 1439 C C . PHE A 1 180 ? -0.488 -9.759 -5.142 1.00 89.12 180 PHE A C 1
ATOM 1441 O O . PHE A 1 180 ? -0.961 -8.935 -4.361 1.00 89.12 180 PHE A O 1
ATOM 1448 N N . HIS A 1 181 ? -1.261 -10.712 -5.658 1.00 87.38 181 HIS A N 1
ATOM 1449 C CA . HIS A 1 181 ? -2.698 -10.850 -5.380 1.00 87.38 181 HIS A CA 1
ATOM 1450 C C . HIS A 1 181 ? -2.979 -11.314 -3.938 1.00 87.38 181 HIS A C 1
ATOM 1452 O O . HIS A 1 181 ? -2.135 -11.931 -3.298 1.00 87.38 181 HIS A O 1
ATOM 1458 N N . GLU A 1 182 ? -4.169 -10.987 -3.424 1.00 79.75 182 GLU A N 1
ATOM 1459 C CA . GLU A 1 182 ? -4.700 -11.483 -2.134 1.00 79.75 182 GLU A CA 1
ATOM 1460 C C . GLU A 1 182 ? -3.860 -11.204 -0.868 1.00 79.75 182 GLU A C 1
ATOM 1462 O O . GLU A 1 182 ? -4.025 -11.853 0.160 1.00 79.75 182 GLU A O 1
ATOM 1467 N N . THR A 1 183 ? -3.003 -10.181 -0.868 1.00 78.38 183 THR A N 1
ATOM 1468 C CA . THR A 1 183 ? -2.120 -9.902 0.285 1.00 78.38 183 THR A CA 1
ATOM 1469 C C . THR A 1 183 ? -2.827 -9.366 1.532 1.00 78.38 183 THR A C 1
ATOM 1471 O O . THR A 1 183 ? -2.218 -9.291 2.595 1.00 78.38 183 THR A O 1
ATOM 1474 N N . GLY A 1 184 ? -4.086 -8.925 1.433 1.00 82.31 184 GLY A N 1
ATOM 1475 C CA . GLY A 1 184 ? -4.820 -8.286 2.539 1.00 82.31 184 GLY A CA 1
ATOM 1476 C C . GLY A 1 184 ? -4.310 -6.891 2.940 1.00 82.31 184 GLY A C 1
ATOM 1477 O O . GLY A 1 184 ? -4.992 -6.185 3.682 1.00 82.31 184 GLY A O 1
ATOM 1478 N N . ILE A 1 185 ? -3.160 -6.472 2.407 1.00 87.31 185 ILE A N 1
ATOM 1479 C CA . ILE A 1 185 ? -2.538 -5.163 2.614 1.00 87.31 185 ILE A CA 1
ATOM 1480 C C . ILE A 1 185 ? -3.273 -4.124 1.757 1.00 87.31 185 ILE A C 1
ATOM 1482 O O . ILE A 1 185 ? -3.747 -4.428 0.659 1.00 87.31 185 ILE A O 1
ATOM 1486 N N . VAL A 1 186 ? -3.396 -2.889 2.244 1.00 92.31 186 VAL A N 1
ATOM 1487 C CA . VAL A 1 186 ? -3.97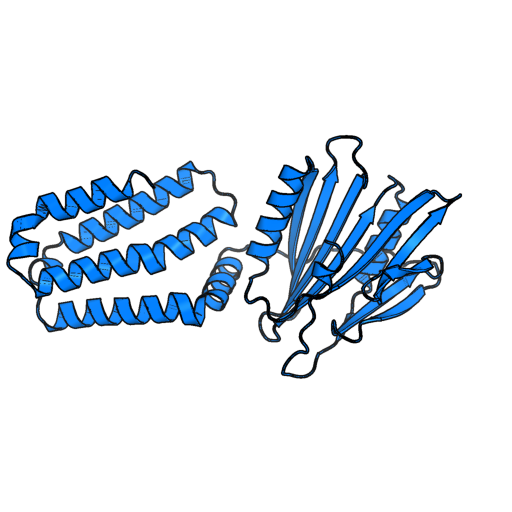7 -1.784 1.463 1.00 92.31 186 VAL A CA 1
ATOM 1488 C C . VAL A 1 186 ? -2.895 -0.933 0.800 1.00 92.31 186 VAL A C 1
ATOM 1490 O O . VAL A 1 186 ? -1.788 -0.818 1.321 1.00 92.31 186 VAL A O 1
ATOM 1493 N N . MET A 1 187 ? -3.235 -0.272 -0.314 1.00 94.25 187 MET A N 1
ATOM 1494 C CA . MET A 1 187 ? -2.295 0.534 -1.109 1.00 94.25 187 MET A CA 1
ATOM 1495 C C . MET A 1 187 ? -1.443 1.477 -0.255 1.00 94.25 187 MET A C 1
ATOM 1497 O O . MET A 1 187 ? -0.225 1.453 -0.358 1.00 94.25 187 MET A O 1
ATOM 1501 N N . ALA A 1 188 ? -2.048 2.253 0.646 1.00 93.69 188 ALA A N 1
ATOM 1502 C CA . ALA A 1 188 ? -1.297 3.215 1.449 1.00 93.69 188 ALA A CA 1
ATOM 1503 C C . ALA A 1 188 ? -0.217 2.569 2.347 1.00 93.69 188 ALA A C 1
ATOM 1505 O O . ALA A 1 188 ? 0.833 3.170 2.556 1.00 93.69 188 ALA A O 1
ATOM 1506 N N . GLU A 1 189 ? -0.426 1.339 2.836 1.00 93.44 189 GLU A N 1
ATOM 1507 C CA . GLU A 1 189 ? 0.605 0.600 3.586 1.00 93.44 189 GLU A CA 1
ATOM 1508 C C . GLU A 1 189 ? 1.752 0.173 2.670 1.00 93.44 189 GLU A C 1
ATOM 1510 O O . GLU A 1 189 ? 2.912 0.319 3.048 1.00 93.44 189 GLU A O 1
ATOM 1515 N N . VAL A 1 190 ? 1.437 -0.284 1.450 1.00 93.06 190 VAL A N 1
ATOM 1516 C CA . VAL A 1 190 ? 2.448 -0.605 0.431 1.00 93.06 190 VAL A CA 1
ATOM 1517 C C . VAL A 1 190 ? 3.307 0.625 0.148 1.00 93.06 190 VAL A C 1
ATOM 1519 O O . VAL A 1 190 ? 4.526 0.550 0.250 1.00 93.06 190 VAL A O 1
ATOM 1522 N N . ILE A 1 191 ? 2.695 1.784 -0.119 1.00 94.50 191 ILE A N 1
ATOM 1523 C CA . ILE A 1 191 ? 3.433 3.027 -0.395 1.00 94.50 191 ILE A CA 1
ATOM 1524 C C . ILE A 1 191 ? 4.287 3.455 0.799 1.00 94.50 191 ILE A C 1
ATOM 1526 O O . ILE A 1 191 ? 5.440 3.844 0.617 1.00 94.50 191 ILE A O 1
ATOM 1530 N N . LYS A 1 192 ? 3.746 3.380 2.020 1.00 92.94 192 LYS A N 1
ATOM 1531 C CA . LYS A 1 192 ? 4.495 3.702 3.239 1.00 92.94 192 LYS A CA 1
ATOM 1532 C C . LYS A 1 192 ? 5.746 2.831 3.365 1.00 92.94 192 LYS A C 1
ATOM 1534 O O . LYS A 1 192 ? 6.818 3.370 3.630 1.00 92.94 192 LYS A O 1
ATOM 1539 N N . ASN A 1 193 ? 5.616 1.522 3.153 1.00 92.00 193 ASN A N 1
ATOM 1540 C CA . ASN A 1 193 ? 6.744 0.597 3.227 1.00 92.00 193 ASN A CA 1
ATOM 1541 C C . ASN A 1 193 ? 7.770 0.892 2.129 1.00 92.00 193 ASN A C 1
ATOM 1543 O O . ASN A 1 193 ? 8.942 1.047 2.436 1.00 92.00 193 ASN A O 1
ATOM 1547 N N . LEU A 1 194 ? 7.331 1.120 0.887 1.00 93.12 194 LEU A N 1
ATOM 1548 C CA . LEU A 1 194 ? 8.235 1.479 -0.211 1.00 93.12 194 LEU A CA 1
ATOM 1549 C C . LEU A 1 194 ? 9.025 2.764 0.051 1.00 93.12 194 LEU A C 1
ATOM 1551 O O . LEU A 1 194 ? 10.197 2.846 -0.307 1.00 93.12 194 LEU A O 1
ATOM 1555 N N . LYS A 1 195 ? 8.403 3.770 0.675 1.00 92.62 195 LYS A N 1
ATOM 1556 C CA . LYS A 1 195 ? 9.098 5.001 1.074 1.00 92.62 195 LYS A CA 1
ATOM 1557 C C . LYS A 1 195 ? 10.101 4.758 2.200 1.00 92.62 195 LYS A C 1
ATOM 1559 O O . LYS A 1 195 ? 11.174 5.355 2.182 1.00 92.62 195 LYS A O 1
ATOM 1564 N N . ALA A 1 196 ? 9.761 3.906 3.166 1.00 91.62 196 ALA A N 1
ATOM 1565 C CA . ALA A 1 196 ? 10.672 3.531 4.243 1.00 91.62 196 ALA A CA 1
ATOM 1566 C C . ALA A 1 196 ? 11.883 2.748 3.707 1.00 91.62 196 ALA A C 1
ATOM 1568 O O . ALA A 1 196 ? 13.015 3.094 4.038 1.00 91.62 196 ALA A O 1
ATOM 1569 N N . ASP A 1 197 ? 11.654 1.773 2.825 1.00 91.19 197 ASP A N 1
ATOM 1570 C CA . ASP A 1 197 ? 12.708 0.989 2.171 1.00 91.19 197 ASP A CA 1
ATOM 1571 C C . ASP A 1 197 ? 13.625 1.891 1.335 1.00 91.19 197 ASP A C 1
ATOM 1573 O O . ASP A 1 197 ? 14.847 1.825 1.447 1.00 91.19 197 ASP A O 1
ATOM 1577 N N . ALA A 1 198 ? 13.047 2.818 0.564 1.00 91.06 198 ALA A N 1
ATOM 1578 C CA . ALA A 1 198 ? 13.815 3.798 -0.198 1.00 91.06 198 ALA A CA 1
ATOM 1579 C C . ALA A 1 198 ? 14.703 4.674 0.703 1.00 91.06 198 ALA A C 1
ATOM 1581 O O . ALA A 1 198 ? 15.859 4.917 0.364 1.00 91.06 198 ALA A O 1
ATOM 1582 N N . LEU A 1 199 ? 14.203 5.106 1.865 1.00 90.12 199 LEU A N 1
ATOM 1583 C CA . LEU A 1 199 ? 14.990 5.888 2.820 1.00 90.12 199 LEU A CA 1
ATOM 1584 C C . LEU A 1 199 ? 16.177 5.084 3.377 1.00 90.12 199 LEU A C 1
ATOM 1586 O O . LEU A 1 199 ? 17.272 5.632 3.498 1.00 90.12 199 LEU A O 1
ATOM 1590 N N . ILE A 1 200 ? 15.980 3.793 3.675 1.00 89.88 200 ILE A N 1
ATOM 1591 C CA . ILE A 1 200 ? 17.053 2.877 4.104 1.00 89.88 200 ILE A CA 1
ATOM 1592 C C . ILE A 1 200 ? 18.121 2.753 3.007 1.00 89.88 200 ILE A C 1
ATOM 1594 O O . ILE A 1 200 ? 19.316 2.770 3.300 1.00 89.88 200 ILE A O 1
ATOM 1598 N N . GLU A 1 201 ? 17.705 2.713 1.742 1.00 88.00 201 GLU A N 1
ATOM 1599 C CA . GLU A 1 201 ? 18.594 2.701 0.573 1.00 88.00 201 GLU A CA 1
ATOM 1600 C C . GLU A 1 201 ? 19.200 4.077 0.226 1.00 88.00 201 GLU A C 1
ATOM 1602 O O . GLU A 1 201 ? 19.851 4.216 -0.810 1.00 88.00 201 GLU A O 1
ATOM 1607 N N . SER A 1 202 ? 19.017 5.108 1.061 1.00 90.75 202 SER A N 1
ATOM 1608 C CA . SER A 1 202 ? 19.483 6.479 0.783 1.00 90.75 202 SER A CA 1
ATOM 1609 C C . SER A 1 202 ? 18.910 7.057 -0.523 1.00 90.75 202 SER A C 1
ATOM 1611 O O . SER A 1 202 ? 19.600 7.724 -1.303 1.00 90.75 202 SER A O 1
ATOM 1613 N N . ARG A 1 203 ? 17.624 6.788 -0.769 1.00 91.81 203 ARG A N 1
ATOM 1614 C CA . ARG A 1 203 ? 16.836 7.320 -1.883 1.00 91.81 203 ARG A CA 1
ATOM 1615 C C . ARG A 1 203 ? 15.751 8.264 -1.370 1.00 91.81 203 ARG A C 1
ATOM 1617 O O . ARG A 1 203 ? 15.120 8.023 -0.341 1.00 91.81 203 ARG A O 1
ATOM 1624 N N . LEU A 1 204 ? 15.478 9.308 -2.143 1.00 92.56 204 LEU A N 1
ATOM 1625 C CA . LEU A 1 204 ? 14.308 10.163 -1.964 1.00 92.56 204 LEU A CA 1
ATOM 1626 C C . LEU A 1 204 ? 13.134 9.551 -2.724 1.00 92.56 204 LEU A C 1
ATOM 1628 O O . LEU A 1 204 ? 13.250 9.313 -3.923 1.00 92.56 204 LEU A O 1
ATOM 1632 N N . ALA A 1 205 ? 12.023 9.288 -2.032 1.00 93.56 205 ALA A N 1
ATOM 1633 C CA . ALA A 1 205 ? 10.848 8.648 -2.616 1.00 93.56 205 ALA A CA 1
ATOM 1634 C C . ALA A 1 205 ? 9.615 9.555 -2.596 1.00 93.56 205 ALA A C 1
ATOM 1636 O O . ALA A 1 205 ? 9.094 9.922 -1.538 1.00 93.56 205 ALA A O 1
ATOM 1637 N N . GLU A 1 206 ? 9.091 9.834 -3.782 1.00 93.00 206 GLU A N 1
ATOM 1638 C CA . GLU A 1 206 ? 7.840 10.554 -3.992 1.00 93.00 206 GLU A CA 1
ATOM 1639 C C . GLU A 1 206 ? 6.758 9.604 -4.501 1.00 93.00 206 GLU A C 1
ATOM 1641 O O . GLU A 1 206 ? 7.038 8.583 -5.130 1.00 93.00 206 GLU A O 1
ATOM 1646 N N . SER A 1 207 ? 5.497 9.918 -4.207 1.00 93.19 207 SER A N 1
ATOM 1647 C CA . SER A 1 207 ? 4.365 9.100 -4.641 1.00 93.19 207 SER A CA 1
ATOM 1648 C C . SER A 1 207 ? 3.201 9.968 -5.088 1.00 93.19 207 SER A C 1
ATOM 1650 O O . SER A 1 207 ? 2.786 10.848 -4.335 1.00 93.19 207 SER A O 1
ATOM 1652 N N . HIS A 1 208 ? 2.612 9.646 -6.235 1.00 93.62 208 HIS A N 1
ATOM 1653 C CA . HIS A 1 208 ? 1.359 10.235 -6.700 1.00 93.62 208 HIS A CA 1
ATOM 1654 C C . HIS A 1 208 ? 0.285 9.154 -6.792 1.00 93.62 208 HIS A C 1
ATOM 1656 O O . HIS A 1 208 ? 0.426 8.210 -7.569 1.00 93.62 208 HIS A O 1
ATOM 1662 N N . CYS A 1 209 ? -0.770 9.282 -5.990 1.00 94.38 209 CYS A N 1
ATOM 1663 C CA . CYS A 1 209 ? -1.822 8.278 -5.848 1.00 94.38 209 CYS A CA 1
ATOM 1664 C C . CYS A 1 209 ? -3.182 8.839 -6.259 1.00 94.38 209 CYS A C 1
ATOM 1666 O O . CYS A 1 209 ? -3.540 9.951 -5.877 1.00 94.38 209 CYS A O 1
ATOM 1668 N N . PHE A 1 210 ? -3.961 8.056 -6.999 1.00 93.62 210 PHE A N 1
ATOM 1669 C CA . PHE A 1 210 ? -5.263 8.448 -7.527 1.00 93.62 210 PHE A CA 1
ATOM 1670 C C . PHE A 1 210 ? -6.194 7.245 -7.696 1.00 93.62 210 PHE A C 1
ATOM 1672 O O . PHE A 1 210 ? -5.787 6.084 -7.598 1.00 93.62 210 PHE A O 1
ATOM 1679 N N . LYS A 1 211 ? -7.473 7.528 -7.951 1.00 91.81 211 LYS A N 1
ATOM 1680 C CA . LYS A 1 211 ? -8.469 6.507 -8.287 1.00 91.81 211 LYS A CA 1
ATOM 1681 C C . LYS A 1 211 ? -8.700 6.482 -9.788 1.00 91.81 211 LYS A C 1
ATOM 1683 O O . LYS A 1 211 ? -8.932 7.521 -10.399 1.00 91.81 211 LYS A O 1
ATOM 1688 N N . GLN A 1 212 ? -8.691 5.289 -10.371 1.00 88.12 212 GLN A N 1
ATOM 1689 C CA . GLN A 1 212 ? -9.027 5.084 -11.775 1.00 88.12 212 GLN A CA 1
ATOM 1690 C C . GLN A 1 212 ? -10.061 3.968 -11.887 1.00 88.12 212 GLN A C 1
ATOM 1692 O O . GLN A 1 212 ? -9.802 2.820 -11.525 1.00 88.12 212 GLN A O 1
ATOM 1697 N N . ALA A 1 213 ? -11.253 4.316 -12.377 1.00 84.12 213 ALA A N 1
ATOM 1698 C CA . ALA A 1 213 ? -12.419 3.435 -12.395 1.00 84.12 213 ALA A CA 1
ATOM 1699 C C . ALA A 1 213 ? -12.721 2.836 -11.004 1.00 84.12 213 ALA A C 1
ATOM 1701 O O . ALA A 1 213 ? -13.269 3.526 -10.149 1.00 84.12 213 ALA A O 1
ATOM 1702 N N . GLN A 1 214 ? -12.377 1.565 -10.770 1.00 84.81 214 GLN A N 1
ATOM 1703 C CA . GLN A 1 214 ? -12.576 0.869 -9.489 1.00 84.81 214 GLN A CA 1
ATOM 1704 C C . GLN A 1 214 ? -11.263 0.475 -8.801 1.00 84.81 214 GLN A C 1
ATOM 1706 O O . GLN A 1 214 ? -11.300 -0.271 -7.827 1.00 84.81 214 GLN A O 1
ATOM 1711 N N . ALA A 1 215 ? -10.116 0.937 -9.300 1.00 90.31 215 ALA A N 1
ATOM 1712 C CA . ALA A 1 215 ? -8.806 0.602 -8.763 1.00 90.31 215 ALA A CA 1
ATOM 1713 C C . ALA A 1 215 ? -8.131 1.814 -8.111 1.00 90.31 215 ALA A C 1
ATOM 1715 O O . ALA A 1 215 ? -8.335 2.967 -8.504 1.00 90.31 215 ALA A O 1
ATOM 1716 N N . HIS A 1 216 ? -7.306 1.527 -7.110 1.00 94.00 216 HIS A N 1
ATOM 1717 C CA . HIS A 1 216 ? -6.364 2.475 -6.535 1.00 94.00 216 HIS A CA 1
ATOM 1718 C C . HIS A 1 216 ? -5.055 2.359 -7.300 1.00 94.00 216 HIS A C 1
ATOM 1720 O O . HIS A 1 216 ? -4.531 1.254 -7.448 1.00 94.00 216 HIS A O 1
ATOM 1726 N N . VAL A 1 217 ? -4.549 3.483 -7.792 1.00 94.31 217 VAL A N 1
ATOM 1727 C CA . VAL A 1 217 ? -3.345 3.547 -8.618 1.00 94.31 217 VAL A CA 1
ATOM 1728 C C . VAL A 1 217 ? -2.348 4.480 -7.953 1.00 94.31 217 VAL A C 1
ATOM 1730 O O . VAL A 1 217 ? -2.724 5.557 -7.495 1.00 94.31 217 VAL A O 1
ATOM 1733 N N . CYS A 1 218 ? -1.085 4.077 -7.892 1.00 95.06 218 CYS A N 1
ATOM 1734 C CA . CYS A 1 218 ? -0.011 4.913 -7.376 1.00 95.06 218 CYS A CA 1
ATOM 1735 C C . CYS A 1 218 ? 1.236 4.770 -8.240 1.00 95.06 218 CYS A C 1
ATOM 1737 O O . CYS A 1 218 ? 1.667 3.657 -8.530 1.00 95.06 218 CYS A O 1
ATOM 1739 N N . LEU A 1 219 ? 1.851 5.897 -8.580 1.00 94.44 219 LEU A N 1
ATOM 1740 C CA . LEU A 1 219 ? 3.206 5.945 -9.111 1.00 94.44 219 LEU A CA 1
ATOM 1741 C C . LEU A 1 219 ? 4.149 6.340 -7.979 1.00 94.44 219 LEU A C 1
ATOM 1743 O O . LEU A 1 219 ? 3.995 7.419 -7.411 1.00 94.44 219 LEU A O 1
ATOM 1747 N N . VAL A 1 220 ? 5.113 5.482 -7.660 1.00 95.38 220 VAL A N 1
ATOM 1748 C CA . VAL A 1 220 ? 6.191 5.767 -6.705 1.00 95.38 220 VAL A CA 1
ATOM 1749 C C . VAL A 1 220 ? 7.487 5.945 -7.478 1.00 95.38 220 VAL A C 1
ATOM 1751 O O . VAL A 1 220 ? 7.857 5.064 -8.250 1.00 95.38 220 VAL A O 1
ATOM 1754 N N . LYS A 1 221 ? 8.177 7.066 -7.278 1.00 95.00 221 LYS A N 1
ATOM 1755 C CA . LYS A 1 221 ? 9.489 7.335 -7.873 1.00 95.00 221 LYS A 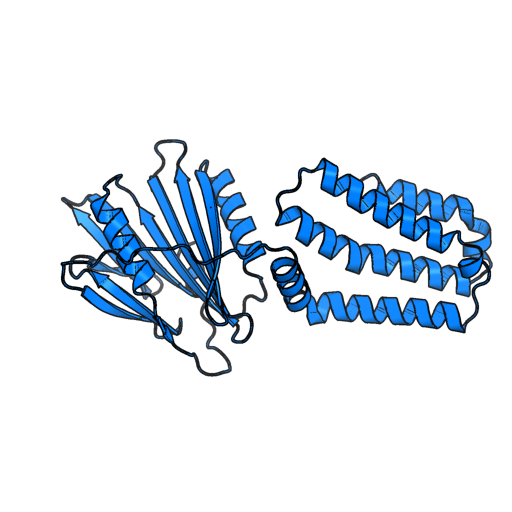CA 1
ATOM 1756 C C . LYS A 1 221 ? 10.512 7.490 -6.762 1.00 95.00 221 LYS A C 1
ATOM 1758 O O . LYS A 1 221 ? 10.352 8.362 -5.913 1.00 95.00 221 LYS A O 1
ATOM 1763 N N . SER A 1 222 ? 11.546 6.661 -6.787 1.00 95.19 222 SER A N 1
ATOM 1764 C CA . SER A 1 222 ? 12.653 6.696 -5.834 1.00 95.19 222 SER A CA 1
ATOM 1765 C C . SER A 1 222 ? 13.945 7.068 -6.554 1.00 95.19 222 SER A C 1
ATOM 1767 O O . SER A 1 222 ? 14.380 6.339 -7.443 1.00 95.19 222 SER A O 1
ATOM 1769 N N . ILE A 1 223 ? 14.572 8.174 -6.161 1.00 93.81 223 ILE A N 1
ATOM 1770 C CA . ILE A 1 223 ? 15.779 8.732 -6.788 1.00 93.81 223 ILE A CA 1
ATOM 1771 C C . ILE A 1 223 ? 16.947 8.600 -5.809 1.00 93.81 223 ILE A C 1
ATOM 1773 O O . ILE A 1 223 ? 16.829 8.989 -4.644 1.00 93.81 223 ILE A O 1
ATOM 1777 N N . ALA A 1 224 ? 18.067 8.032 -6.253 1.00 91.94 224 ALA A N 1
ATOM 1778 C CA . ALA A 1 224 ? 19.259 7.881 -5.424 1.00 91.94 224 ALA A CA 1
ATOM 1779 C C . ALA A 1 224 ? 19.851 9.248 -5.043 1.00 91.94 224 ALA A C 1
ATOM 1781 O O . ALA A 1 224 ? 20.030 10.118 -5.890 1.00 91.94 224 ALA A O 1
ATOM 1782 N N . SER A 1 225 ? 20.171 9.445 -3.759 1.00 83.06 225 SER A N 1
ATOM 1783 C CA . SER A 1 225 ? 20.817 10.679 -3.271 1.00 83.06 225 SER A CA 1
ATOM 1784 C C . SER A 1 225 ? 22.347 10.672 -3.423 1.00 83.06 225 SER A C 1
ATOM 1786 O O . SER A 1 225 ? 23.002 11.680 -3.174 1.00 83.06 225 SER A O 1
ATOM 1788 N N . ALA A 1 226 ? 22.918 9.536 -3.819 1.00 77.12 226 ALA A N 1
ATOM 1789 C CA . ALA A 1 226 ? 24.345 9.278 -4.012 1.00 77.12 226 ALA A CA 1
ATOM 1790 C C . ALA A 1 226 ? 24.525 8.446 -5.303 1.00 77.12 226 ALA A C 1
ATOM 1792 O O . ALA A 1 226 ? 23.516 7.962 -5.822 1.00 77.12 226 ALA A O 1
ATOM 1793 N N . PRO A 1 227 ? 25.748 8.249 -5.845 1.00 76.19 227 PRO A N 1
ATOM 1794 C CA . PRO A 1 227 ? 25.973 7.456 -7.061 1.00 76.19 227 PRO A CA 1
ATOM 1795 C C . PRO A 1 227 ? 25.796 5.951 -6.789 1.00 76.19 227 PRO A C 1
ATOM 1797 O O . PRO A 1 227 ? 26.740 5.164 -6.822 1.00 76.19 227 PRO A O 1
ATOM 1800 N N . ILE A 1 228 ? 24.566 5.565 -6.468 1.00 83.56 228 ILE A N 1
ATOM 1801 C CA . ILE A 1 228 ? 24.112 4.203 -6.224 1.00 83.56 228 ILE A CA 1
ATOM 1802 C C . ILE A 1 228 ? 23.322 3.781 -7.458 1.00 83.56 228 ILE A C 1
ATOM 1804 O O . ILE A 1 228 ? 22.481 4.522 -7.963 1.00 83.56 228 ILE A O 1
ATOM 1808 N N . SER A 1 229 ? 23.604 2.579 -7.942 1.00 85.38 229 SER A N 1
ATOM 1809 C CA . SER A 1 229 ? 22.888 1.960 -9.051 1.00 85.38 229 SER A CA 1
ATOM 1810 C C . SER A 1 229 ? 21.719 1.120 -8.517 1.00 85.38 229 SER A C 1
ATOM 1812 O O . SER A 1 229 ? 21.915 0.400 -7.534 1.00 85.38 229 SER A O 1
ATOM 1814 N N . PRO A 1 230 ? 20.511 1.173 -9.113 1.00 91.81 230 PRO A N 1
ATOM 1815 C CA . PRO A 1 230 ? 20.078 2.061 -10.203 1.00 91.81 230 PRO A CA 1
ATOM 1816 C C . PRO A 1 230 ? 19.914 3.523 -9.750 1.00 91.81 230 PRO A C 1
ATOM 1818 O O . PRO A 1 230 ? 19.622 3.769 -8.578 1.00 91.81 230 PRO A O 1
ATOM 1821 N N . LEU A 1 231 ? 20.036 4.483 -10.672 1.00 93.19 231 LEU A N 1
ATOM 1822 C CA . LEU A 1 231 ? 19.868 5.917 -10.390 1.00 93.19 231 LEU A CA 1
ATOM 1823 C C . LEU A 1 231 ? 18.443 6.234 -9.926 1.00 93.19 231 LEU A C 1
ATOM 1825 O O . LEU A 1 231 ? 18.241 6.915 -8.920 1.00 93.19 231 LEU A O 1
ATOM 1829 N N . GLU A 1 232 ? 17.450 5.677 -10.615 1.00 95.12 232 GLU A N 1
ATOM 1830 C CA . GLU A 1 232 ? 16.042 5.830 -10.264 1.00 95.12 232 GLU A CA 1
ATOM 1831 C C . GLU A 1 232 ? 15.321 4.483 -10.284 1.00 95.12 232 GLU A C 1
ATOM 1833 O O . GLU A 1 232 ? 15.698 3.552 -10.996 1.00 95.12 232 GLU A O 1
ATOM 1838 N N . ARG A 1 233 ? 14.252 4.387 -9.497 1.00 95.44 233 ARG A N 1
ATOM 1839 C CA . ARG A 1 233 ? 13.333 3.254 -9.487 1.00 95.44 233 ARG A CA 1
ATOM 1840 C C . ARG A 1 233 ? 11.905 3.760 -9.509 1.00 95.44 233 ARG A C 1
ATOM 1842 O O . ARG A 1 233 ? 11.505 4.505 -8.615 1.00 95.44 233 ARG A O 1
ATOM 1849 N N . TRP A 1 234 ? 11.149 3.397 -10.535 1.00 95.75 234 TRP A N 1
ATOM 1850 C CA . TRP A 1 234 ? 9.766 3.823 -10.720 1.00 95.75 234 TRP A CA 1
ATOM 1851 C C . TRP A 1 234 ? 8.850 2.611 -10.593 1.00 95.75 234 TRP A C 1
ATOM 1853 O O . TRP A 1 234 ? 9.055 1.611 -11.271 1.00 95.75 234 TRP A O 1
ATOM 1863 N N . ARG A 1 235 ? 7.831 2.688 -9.737 1.00 95.31 235 ARG A N 1
ATOM 1864 C CA . ARG A 1 235 ? 6.859 1.608 -9.527 1.00 95.31 235 ARG A CA 1
ATOM 1865 C C . ARG A 1 235 ? 5.455 2.109 -9.790 1.00 95.31 235 ARG A C 1
ATOM 1867 O O . ARG A 1 235 ? 4.977 3.001 -9.0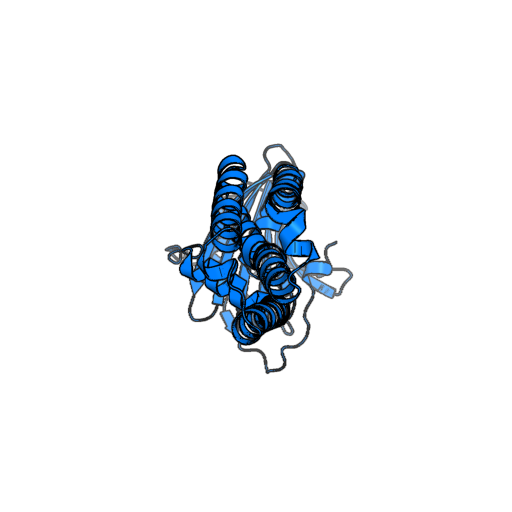87 1.00 95.31 235 ARG A O 1
ATOM 1874 N N . TRP A 1 236 ? 4.800 1.530 -10.789 1.00 94.50 236 TRP A N 1
ATOM 1875 C CA . TRP A 1 236 ? 3.392 1.770 -11.080 1.00 94.50 236 TRP A CA 1
ATOM 1876 C C . TRP A 1 236 ? 2.549 0.655 -10.466 1.00 94.50 236 TRP A C 1
ATOM 1878 O O . TRP A 1 236 ? 2.532 -0.482 -10.941 1.00 94.50 236 TRP A O 1
ATOM 1888 N N . LEU A 1 237 ? 1.857 0.990 -9.384 1.00 95.38 237 LEU A N 1
ATOM 1889 C CA . LEU A 1 237 ? 1.084 0.061 -8.576 1.00 95.38 237 LEU A CA 1
ATOM 1890 C C . LEU A 1 237 ? -0.395 0.227 -8.874 1.00 95.38 237 LEU A C 1
ATOM 1892 O O . LEU A 1 237 ? -0.919 1.342 -8.849 1.00 95.38 237 LEU A O 1
ATOM 1896 N N . VAL A 1 238 ? -1.087 -0.889 -9.071 1.00 94.06 238 VAL A N 1
ATOM 1897 C CA . VAL A 1 238 ? -2.544 -0.912 -9.172 1.00 94.06 238 VAL A CA 1
ATOM 1898 C C . VAL A 1 238 ? -3.100 -1.941 -8.209 1.00 94.06 238 VAL A C 1
ATOM 1900 O O . VAL A 1 238 ? -2.678 -3.089 -8.233 1.00 94.06 238 VAL A O 1
ATOM 1903 N N . MET A 1 239 ? -4.067 -1.553 -7.382 1.00 93.31 239 MET A N 1
ATOM 1904 C CA . MET A 1 239 ? -4.769 -2.463 -6.479 1.00 93.31 239 MET A CA 1
ATOM 1905 C C . MET A 1 239 ? -6.272 -2.298 -6.636 1.00 93.31 239 MET A C 1
ATOM 1907 O O . MET A 1 239 ? -6.818 -1.210 -6.443 1.00 93.31 239 MET A O 1
ATOM 1911 N N . ASN A 1 240 ? -6.958 -3.391 -6.951 1.00 89.81 240 ASN A N 1
ATOM 1912 C CA . ASN A 1 240 ? -8.409 -3.418 -6.985 1.00 89.81 240 ASN A CA 1
ATOM 1913 C C . ASN A 1 240 ? -8.946 -3.900 -5.622 1.00 89.81 240 ASN A C 1
ATOM 1915 O O . ASN A 1 240 ? -8.792 -5.075 -5.272 1.00 89.81 240 ASN A O 1
ATOM 1919 N N . PRO A 1 241 ? -9.598 -3.027 -4.830 1.00 84.69 241 PRO A N 1
ATOM 1920 C CA . PRO A 1 241 ? -10.103 -3.389 -3.511 1.00 84.69 241 PRO A CA 1
ATOM 1921 C C . PRO A 1 241 ? -11.198 -4.463 -3.549 1.00 84.69 241 PRO A C 1
ATOM 1923 O O . PRO A 1 241 ? -11.377 -5.152 -2.549 1.00 84.69 241 PRO A O 1
ATOM 1926 N N . LYS A 1 242 ? -11.907 -4.633 -4.677 1.00 84.38 242 LYS A N 1
ATOM 1927 C CA . LYS A 1 242 ? -12.984 -5.623 -4.824 1.00 84.38 242 LYS A CA 1
ATOM 1928 C C . LYS A 1 242 ? -12.476 -6.988 -5.276 1.00 84.38 242 LYS A C 1
ATOM 1930 O O . LYS A 1 242 ? -12.867 -7.992 -4.696 1.00 84.38 242 LYS A O 1
ATOM 1935 N N . THR A 1 243 ? -11.627 -7.030 -6.304 1.00 84.19 243 THR A N 1
ATOM 1936 C CA . THR A 1 243 ? -11.139 -8.299 -6.886 1.00 84.19 243 THR A CA 1
ATOM 1937 C C . THR A 1 243 ? -9.851 -8.803 -6.242 1.00 84.19 243 THR A C 1
ATOM 1939 O O . THR A 1 243 ? -9.429 -9.922 -6.508 1.00 84.19 243 THR A O 1
ATOM 1942 N N . GLN A 1 244 ? -9.201 -7.983 -5.410 1.00 85.00 244 GLN A N 1
ATOM 1943 C CA . GLN A 1 244 ? -7.882 -8.258 -4.829 1.00 85.00 244 GLN A CA 1
ATOM 1944 C C . GLN A 1 244 ? -6.762 -8.491 -5.858 1.00 85.00 244 GLN A C 1
ATOM 1946 O O . GLN A 1 244 ? -5.685 -8.974 -5.504 1.00 85.00 244 GLN A O 1
ATOM 1951 N N . GLN A 1 245 ? -7.006 -8.116 -7.116 1.00 89.12 245 GLN A N 1
ATOM 1952 C CA . GLN A 1 245 ? -5.993 -8.058 -8.156 1.00 89.12 245 GLN A CA 1
ATOM 1953 C C . GLN A 1 245 ? -5.067 -6.875 -7.876 1.00 89.12 245 GLN A C 1
ATOM 1955 O O . GLN A 1 245 ? -5.507 -5.724 -7.825 1.00 89.12 245 GLN A O 1
ATOM 1960 N N . ASN A 1 246 ? -3.785 -7.180 -7.715 1.00 91.94 246 ASN A N 1
ATOM 1961 C CA . ASN A 1 246 ? -2.722 -6.219 -7.455 1.00 91.94 246 ASN A CA 1
ATOM 1962 C C . ASN A 1 246 ? -1.584 -6.392 -8.468 1.00 91.94 246 ASN A C 1
ATOM 1964 O O . ASN A 1 246 ? -1.064 -7.500 -8.625 1.00 91.94 246 ASN A O 1
ATOM 1968 N N . ILE A 1 247 ? -1.200 -5.302 -9.123 1.00 93.56 247 ILE A N 1
ATOM 1969 C CA . ILE A 1 247 ? -0.201 -5.230 -10.192 1.00 93.56 247 ILE A CA 1
ATOM 1970 C C . ILE A 1 247 ? 0.915 -4.287 -9.734 1.00 93.56 247 ILE A C 1
ATOM 1972 O O . ILE A 1 247 ? 0.631 -3.241 -9.147 1.00 93.56 247 ILE A O 1
ATOM 1976 N N . ASP A 1 248 ? 2.165 -4.651 -10.007 1.00 94.75 248 ASP A N 1
ATOM 1977 C CA . ASP A 1 248 ? 3.364 -3.853 -9.729 1.00 94.75 248 ASP A CA 1
ATOM 1978 C C . ASP A 1 248 ? 4.245 -3.840 -10.971 1.00 94.75 248 ASP A C 1
ATOM 1980 O O . ASP A 1 248 ? 4.865 -4.842 -11.312 1.00 94.75 248 ASP A O 1
ATOM 1984 N N . ILE A 1 249 ? 4.273 -2.716 -11.679 1.00 95.19 249 ILE A N 1
ATOM 1985 C CA . ILE A 1 249 ? 5.193 -2.530 -12.797 1.00 95.19 249 ILE A CA 1
ATOM 1986 C C . ILE A 1 249 ? 6.409 -1.777 -12.259 1.00 95.19 249 ILE A C 1
ATOM 1988 O O . ILE A 1 249 ? 6.348 -0.562 -12.067 1.00 95.19 249 ILE A O 1
ATOM 1992 N N . ASP A 1 250 ? 7.483 -2.511 -11.971 1.00 95.88 250 ASP A N 1
ATOM 1993 C CA . ASP A 1 250 ? 8.724 -1.983 -11.398 1.00 95.88 250 ASP A CA 1
ATOM 1994 C C . ASP A 1 250 ? 9.737 -1.713 -12.509 1.00 95.88 250 ASP A C 1
ATOM 1996 O O . ASP A 1 250 ? 9.988 -2.576 -13.344 1.00 95.88 250 ASP A O 1
ATOM 2000 N N . VAL A 1 251 ? 10.311 -0.517 -12.536 1.00 96.75 251 VAL A N 1
ATOM 2001 C CA . VAL A 1 251 ? 11.291 -0.100 -13.537 1.00 96.75 251 VAL A CA 1
ATOM 2002 C C . VAL A 1 251 ? 12.526 0.433 -12.837 1.00 96.75 251 VAL A C 1
ATOM 2004 O O . VAL A 1 251 ? 12.438 1.363 -12.036 1.00 96.75 251 VAL A O 1
ATOM 2007 N N . LEU A 1 252 ? 13.683 -0.136 -13.156 1.00 96.38 252 LEU A N 1
ATOM 2008 C CA . LEU A 1 252 ? 14.989 0.340 -12.719 1.00 96.38 252 LEU A CA 1
ATOM 2009 C C . LEU A 1 252 ? 15.628 1.150 -13.844 1.00 96.38 252 LEU A C 1
ATOM 2011 O O . LEU A 1 252 ? 15.697 0.687 -14.980 1.00 96.38 252 LEU A O 1
ATOM 2015 N N . ILE A 1 253 ? 16.105 2.350 -13.532 1.00 96.25 253 ILE A N 1
ATOM 2016 C CA . ILE A 1 253 ? 16.710 3.270 -14.493 1.00 96.25 253 ILE A CA 1
ATOM 2017 C C . ILE A 1 253 ? 18.166 3.487 -14.090 1.00 96.25 253 ILE A C 1
ATOM 2019 O O . ILE A 1 253 ? 18.460 3.979 -13.000 1.00 96.25 253 ILE A O 1
ATOM 2023 N N . TYR A 1 254 ? 19.082 3.115 -14.976 1.00 94.94 254 TYR A N 1
ATOM 2024 C CA . TYR A 1 254 ? 20.528 3.158 -14.753 1.00 94.94 254 TYR A CA 1
ATOM 2025 C C . TYR A 1 254 ? 21.200 4.351 -15.446 1.00 94.94 254 TYR A C 1
ATOM 2027 O O . TYR A 1 254 ? 22.349 4.665 -15.150 1.00 94.94 254 TYR A O 1
ATOM 2035 N N . SER A 1 255 ? 20.481 5.031 -16.344 1.00 91.19 255 SER A N 1
ATOM 2036 C CA . SER A 1 255 ? 20.953 6.165 -17.142 1.00 91.19 255 SER A CA 1
ATOM 2037 C C . SER A 1 255 ? 20.012 7.366 -17.006 1.00 91.19 255 SER A C 1
ATOM 2039 O O . SER A 1 255 ? 18.797 7.196 -16.991 1.00 91.19 255 SER A O 1
ATOM 2041 N N . ASP A 1 256 ? 20.548 8.589 -16.972 1.00 87.06 256 ASP A N 1
ATOM 2042 C CA . ASP A 1 256 ? 19.748 9.827 -16.936 1.00 87.06 256 ASP A CA 1
ATOM 2043 C C . ASP A 1 256 ? 19.251 10.274 -18.332 1.00 87.06 256 ASP A C 1
ATOM 2045 O O . ASP A 1 256 ? 19.158 11.457 -18.653 1.00 87.06 256 ASP A O 1
ATOM 2049 N N . ASN A 1 257 ? 18.956 9.319 -19.215 1.00 89.50 257 ASN A N 1
ATOM 2050 C CA . ASN A 1 257 ? 18.493 9.610 -20.567 1.00 89.50 257 ASN A CA 1
ATOM 2051 C C . ASN A 1 257 ? 16.982 9.906 -20.579 1.00 89.50 257 ASN A C 1
ATOM 2053 O O . ASN A 1 257 ? 16.161 9.050 -20.237 1.00 89.50 257 ASN A O 1
ATOM 2057 N N . THR A 1 258 ? 16.601 11.105 -21.024 1.00 89.75 258 THR A N 1
ATOM 2058 C CA . THR A 1 258 ? 15.196 11.533 -21.112 1.00 89.75 258 THR A CA 1
ATOM 2059 C C . THR A 1 258 ? 14.368 10.680 -22.070 1.00 89.75 258 THR A C 1
ATOM 2061 O O . THR A 1 258 ? 13.219 10.392 -21.758 1.00 89.75 258 THR A O 1
ATOM 2064 N N . ALA A 1 259 ? 14.948 10.197 -23.174 1.00 90.00 259 ALA A N 1
ATOM 2065 C CA . ALA A 1 259 ? 14.235 9.345 -24.129 1.00 90.00 259 ALA A CA 1
ATOM 2066 C C . ALA A 1 259 ? 13.771 8.030 -23.480 1.00 90.00 259 ALA A C 1
ATOM 2068 O O . ALA A 1 259 ? 12.648 7.587 -23.700 1.00 90.00 259 ALA A O 1
ATOM 2069 N N . ILE A 1 260 ? 14.593 7.452 -22.598 1.00 91.38 260 ILE A N 1
ATOM 2070 C CA . ILE A 1 260 ? 14.231 6.244 -21.842 1.00 91.38 260 ILE A CA 1
ATOM 2071 C C . ILE A 1 260 ? 13.071 6.538 -20.888 1.00 91.38 260 ILE A C 1
ATOM 2073 O O . ILE A 1 260 ? 12.136 5.748 -20.776 1.00 91.38 260 ILE A O 1
ATOM 2077 N N . LYS A 1 261 ? 13.097 7.692 -20.214 1.00 92.06 261 LYS A N 1
ATOM 2078 C CA . LYS A 1 261 ? 12.010 8.123 -19.322 1.00 92.06 261 LYS A CA 1
ATOM 2079 C C . LYS A 1 261 ? 10.693 8.312 -20.088 1.00 92.06 261 LYS A C 1
ATOM 2081 O O . LYS A 1 261 ? 9.638 7.943 -19.568 1.00 92.06 261 LYS A O 1
ATOM 2086 N N . ASP A 1 262 ? 10.746 8.825 -21.315 1.00 90.69 262 ASP A N 1
ATOM 2087 C CA . ASP A 1 262 ? 9.574 8.973 -22.187 1.00 90.69 262 ASP A CA 1
ATOM 2088 C C . ASP A 1 262 ? 9.005 7.618 -22.624 1.00 90.69 262 ASP A C 1
ATOM 2090 O O . ASP A 1 262 ? 7.790 7.414 -22.574 1.00 90.69 262 ASP A O 1
ATOM 2094 N N . GLU A 1 263 ? 9.863 6.651 -22.951 1.00 92.31 263 GLU A N 1
ATOM 2095 C CA . GLU A 1 263 ? 9.435 5.281 -23.249 1.00 92.31 263 GLU A CA 1
ATOM 2096 C C . GLU A 1 263 ? 8.804 4.582 -22.044 1.00 92.31 263 GLU A C 1
ATOM 2098 O O . GLU A 1 263 ? 7.777 3.917 -22.179 1.00 92.31 263 GLU A O 1
ATOM 2103 N N . ILE A 1 264 ? 9.358 4.773 -20.845 1.00 93.38 264 ILE A N 1
ATOM 2104 C CA . ILE A 1 264 ? 8.774 4.242 -19.607 1.00 93.38 264 ILE A CA 1
ATOM 2105 C C . ILE A 1 264 ? 7.382 4.843 -19.370 1.00 93.38 264 ILE A C 1
ATOM 2107 O O . ILE A 1 264 ? 6.441 4.120 -19.034 1.00 93.38 264 ILE A O 1
ATOM 2111 N N . ASN A 1 265 ? 7.219 6.153 -19.586 1.00 91.81 265 ASN A N 1
ATOM 2112 C CA . ASN A 1 265 ? 5.911 6.804 -19.503 1.00 91.81 265 ASN A CA 1
ATOM 2113 C C . ASN A 1 265 ? 4.930 6.242 -20.545 1.00 91.81 265 ASN A C 1
ATOM 2115 O O . ASN A 1 265 ? 3.763 6.018 -20.213 1.00 91.81 265 ASN A O 1
ATOM 2119 N N . PHE A 1 266 ? 5.387 5.967 -21.772 1.00 91.94 266 PHE A N 1
ATOM 2120 C CA . PHE A 1 266 ? 4.582 5.283 -22.784 1.00 91.94 266 PHE A CA 1
ATOM 2121 C C . PHE A 1 266 ? 4.138 3.894 -22.302 1.00 91.94 266 PHE A C 1
ATOM 2123 O O . PHE A 1 266 ? 2.935 3.613 -22.305 1.00 91.94 266 PHE A O 1
ATOM 2130 N N . VAL A 1 267 ? 5.062 3.067 -21.797 1.00 93.50 267 VAL A N 1
ATOM 2131 C CA . VAL A 1 267 ? 4.752 1.737 -21.244 1.00 93.50 267 VAL A CA 1
ATOM 2132 C C . VAL A 1 267 ? 3.692 1.847 -20.145 1.00 93.50 267 VAL A C 1
ATOM 2134 O O . VAL A 1 267 ? 2.676 1.152 -20.216 1.00 93.50 267 VAL A O 1
ATOM 2137 N N . PHE A 1 268 ? 3.851 2.761 -19.182 1.00 92.25 268 PHE A N 1
ATOM 2138 C CA . PHE A 1 268 ? 2.857 2.991 -18.126 1.00 92.25 268 PHE A CA 1
ATOM 2139 C C . PHE A 1 268 ? 1.500 3.442 -18.676 1.00 92.25 268 PHE A C 1
ATOM 2141 O O . PHE A 1 268 ? 0.467 2.920 -18.255 1.00 92.25 268 PHE A O 1
ATOM 2148 N N . SER A 1 269 ? 1.482 4.356 -19.650 1.00 89.19 269 SER A N 1
ATOM 2149 C CA . SER A 1 269 ? 0.241 4.832 -20.279 1.00 89.19 269 SER A CA 1
ATOM 2150 C C . SER A 1 269 ? -0.494 3.737 -21.064 1.00 89.19 269 SER A C 1
ATOM 2152 O O . SER A 1 269 ? -1.714 3.789 -21.219 1.00 89.19 269 SER A O 1
ATOM 2154 N N . SER A 1 270 ? 0.236 2.716 -21.519 1.00 91.88 270 SER A N 1
ATOM 2155 C CA . SER A 1 270 ? -0.305 1.588 -22.276 1.00 91.88 270 SER A CA 1
ATOM 2156 C C . SER A 1 270 ? -0.916 0.482 -21.404 1.00 91.88 270 SER A C 1
ATOM 2158 O O . SER A 1 270 ? -1.502 -0.462 -21.947 1.00 91.88 270 SER A O 1
ATOM 2160 N N . LEU A 1 271 ? -0.782 0.576 -20.073 1.00 91.81 271 LEU A N 1
ATOM 2161 C CA . LEU A 1 271 ? -1.269 -0.430 -19.133 1.00 91.81 271 LEU A CA 1
ATOM 2162 C C . LEU A 1 271 ? -2.783 -0.610 -19.263 1.00 91.81 271 LEU A C 1
ATOM 2164 O O . LEU A 1 271 ? -3.581 0.265 -18.924 1.00 91.81 271 LEU A O 1
ATOM 2168 N N . LYS A 1 272 ? -3.182 -1.803 -19.702 1.00 91.06 272 LYS A N 1
ATOM 2169 C CA . LYS A 1 272 ? -4.577 -2.248 -19.718 1.00 91.06 272 LYS A CA 1
ATOM 2170 C C . LYS A 1 272 ? -4.763 -3.342 -18.685 1.00 91.06 272 LYS A C 1
ATOM 2172 O O . LYS A 1 272 ? -4.087 -4.367 -18.740 1.00 91.06 272 LYS A O 1
ATOM 2177 N N . ILE A 1 273 ? -5.698 -3.124 -17.769 1.00 89.06 273 ILE A N 1
ATOM 2178 C CA . ILE A 1 273 ? -6.066 -4.094 -16.738 1.00 89.06 273 ILE A CA 1
ATOM 2179 C C . ILE A 1 273 ? -7.194 -4.952 -17.298 1.00 89.06 273 ILE A C 1
ATOM 2181 O O . ILE A 1 273 ? -8.259 -4.441 -17.647 1.00 89.06 273 ILE A O 1
ATOM 2185 N N . ASN A 1 274 ? -6.952 -6.252 -17.384 1.00 86.69 274 ASN A N 1
ATOM 2186 C CA . ASN A 1 274 ? -7.933 -7.241 -17.794 1.00 86.69 274 ASN A CA 1
ATOM 2187 C C . ASN A 1 274 ? -8.558 -7.860 -16.538 1.00 86.69 274 ASN A C 1
ATOM 2189 O O . ASN A 1 274 ? -7.890 -8.058 -15.522 1.00 86.69 274 ASN A O 1
ATOM 2193 N N . SER A 1 275 ? -9.853 -8.163 -16.590 1.00 79.62 275 SER A N 1
ATOM 2194 C CA . SER A 1 275 ? -10.524 -8.831 -15.476 1.00 79.62 275 SER A CA 1
ATOM 2195 C C . SER A 1 275 ? -9.996 -10.255 -15.319 1.00 79.62 275 SER A C 1
ATOM 2197 O O . SER A 1 275 ? -10.027 -11.033 -16.270 1.00 79.62 275 SER A O 1
ATOM 2199 N N . LEU A 1 276 ? -9.543 -10.595 -14.115 1.00 81.94 276 LEU A N 1
ATOM 2200 C CA . LEU A 1 276 ? -9.247 -11.975 -13.740 1.00 81.94 276 LEU A CA 1
ATOM 2201 C C . LEU A 1 276 ? -10.533 -12.702 -13.313 1.00 81.94 276 LEU A C 1
ATOM 2203 O O . LEU A 1 276 ? -11.457 -12.057 -12.802 1.00 81.94 276 LEU A O 1
ATOM 2207 N N . PRO A 1 277 ? -10.618 -14.029 -13.514 1.00 75.00 277 PRO A N 1
ATOM 2208 C CA . PRO A 1 277 ? -11.714 -14.825 -12.972 1.00 75.00 277 PRO A CA 1
ATOM 2209 C C . PRO A 1 277 ? -11.715 -14.760 -11.436 1.00 75.00 277 PRO A C 1
ATOM 2211 O O . PRO A 1 277 ? -10.660 -14.646 -10.822 1.00 75.00 277 PRO A O 1
ATOM 2214 N N . THR A 1 278 ? -12.893 -14.839 -10.809 1.00 71.88 278 THR A N 1
ATOM 2215 C CA . THR A 1 278 ? -13.021 -15.007 -9.347 1.00 71.88 278 THR A CA 1
ATOM 2216 C C . THR A 1 278 ? -13.256 -16.479 -8.996 1.00 71.88 278 THR A C 1
ATOM 2218 O O . THR A 1 278 ? -14.216 -17.047 -9.527 1.00 71.88 278 THR A O 1
ATOM 2221 N N . PRO A 1 279 ? -12.467 -17.089 -8.084 1.00 70.69 279 PRO A N 1
ATOM 2222 C CA . PRO A 1 279 ? -11.387 -16.488 -7.290 1.00 70.69 279 PRO A CA 1
ATOM 2223 C C . PRO A 1 279 ? -10.133 -16.169 -8.117 1.00 70.69 279 PRO A C 1
ATOM 2225 O O . PRO A 1 279 ? -9.797 -16.891 -9.054 1.00 70.69 279 PRO A O 1
ATOM 2228 N N . THR A 1 280 ? -9.466 -15.071 -7.758 1.00 69.75 280 THR A N 1
ATOM 2229 C CA . THR A 1 280 ? -8.279 -14.569 -8.457 1.00 69.75 280 THR A CA 1
ATOM 2230 C C . THR A 1 280 ? -7.119 -15.552 -8.256 1.00 69.75 280 THR A C 1
ATOM 2232 O O . THR A 1 280 ? -6.861 -15.928 -7.113 1.00 69.75 280 THR A O 1
ATOM 2235 N N . PRO A 1 281 ? -6.396 -15.982 -9.308 1.00 74.88 281 PRO A N 1
ATOM 2236 C CA . PRO A 1 281 ? -5.236 -16.853 -9.128 1.00 74.88 281 PRO A CA 1
ATOM 2237 C C . PRO A 1 281 ? -4.196 -16.167 -8.236 1.00 74.88 281 PRO A C 1
ATOM 2239 O O . PRO A 1 281 ? -3.930 -14.977 -8.391 1.00 74.88 281 PRO A O 1
ATOM 2242 N N . THR A 1 282 ? -3.590 -16.888 -7.293 1.00 77.56 282 THR A N 1
ATOM 2243 C CA . THR A 1 282 ? -2.528 -16.310 -6.465 1.00 77.56 282 THR A CA 1
ATOM 2244 C C . THR A 1 282 ? -1.323 -15.982 -7.349 1.00 77.56 282 THR A C 1
ATOM 2246 O O . THR A 1 282 ? -0.762 -16.862 -7.996 1.00 77.56 282 THR A O 1
ATOM 2249 N N . CYS A 1 283 ? -0.910 -14.716 -7.363 1.00 81.00 283 CYS A N 1
ATOM 2250 C CA . CYS A 1 283 ? 0.338 -14.277 -7.978 1.00 81.00 283 CYS A CA 1
ATOM 2251 C C . CYS A 1 283 ? 1.186 -13.579 -6.918 1.00 81.00 283 CYS A C 1
ATOM 2253 O O . CYS A 1 283 ? 0.674 -12.678 -6.260 1.00 81.00 283 CYS A O 1
ATOM 2255 N N . LEU A 1 284 ? 2.451 -13.978 -6.764 1.00 79.81 284 LEU A N 1
ATOM 2256 C CA . LEU A 1 284 ? 3.415 -13.387 -5.825 1.00 79.81 284 LEU A CA 1
ATOM 2257 C C . LEU A 1 284 ? 4.773 -13.116 -6.497 1.00 79.81 284 LEU A C 1
ATOM 2259 O O . LEU A 1 284 ? 5.809 -13.176 -5.843 1.00 79.81 284 LEU A O 1
ATOM 2263 N N . THR A 1 285 ? 4.780 -12.783 -7.791 1.00 77.75 285 THR A N 1
ATOM 2264 C CA . THR A 1 285 ? 6.020 -12.578 -8.566 1.00 77.75 285 THR A CA 1
ATOM 2265 C C . THR A 1 285 ? 6.844 -11.377 -8.103 1.00 77.75 285 THR A C 1
ATOM 2267 O O . THR A 1 285 ? 7.997 -11.214 -8.490 1.00 77.75 285 THR A O 1
ATOM 2270 N N . SER A 1 286 ? 6.303 -10.526 -7.226 1.00 70.75 286 SER A N 1
ATOM 2271 C CA . SER A 1 286 ? 7.107 -9.526 -6.516 1.00 70.75 286 SER A CA 1
ATOM 2272 C C . SER A 1 286 ? 8.193 -10.144 -5.625 1.00 70.75 286 SER A C 1
ATOM 2274 O O . SER A 1 286 ? 9.199 -9.478 -5.395 1.00 70.75 286 SER A O 1
ATOM 2276 N N . MET A 1 287 ? 8.009 -11.379 -5.139 1.00 69.50 287 MET A N 1
ATOM 2277 C CA . MET A 1 287 ? 8.984 -12.083 -4.293 1.00 69.50 287 MET A CA 1
ATOM 2278 C C . MET A 1 287 ? 10.144 -12.688 -5.081 1.00 69.50 287 MET A C 1
ATOM 2280 O O . MET A 1 287 ? 11.203 -12.904 -4.513 1.00 69.50 287 MET A O 1
ATOM 2284 N N . ASP A 1 288 ? 9.973 -12.898 -6.385 1.00 71.62 288 ASP A N 1
ATOM 2285 C CA . ASP A 1 288 ? 10.954 -13.563 -7.251 1.00 71.62 288 ASP A CA 1
ATOM 2286 C C . ASP A 1 288 ? 12.284 -12.808 -7.406 1.00 71.62 288 ASP A C 1
ATOM 2288 O O . ASP A 1 288 ? 13.208 -13.304 -8.039 1.00 71.62 288 ASP A O 1
ATOM 2292 N N . TRP A 1 289 ? 12.358 -11.588 -6.878 1.00 69.88 289 TRP A N 1
ATOM 2293 C CA . TRP A 1 289 ? 13.459 -10.647 -7.065 1.00 69.88 289 TRP A CA 1
ATOM 2294 C C . TRP A 1 289 ? 14.167 -10.279 -5.752 1.00 69.88 289 TRP A C 1
ATOM 2296 O O . TRP A 1 289 ? 14.888 -9.277 -5.725 1.00 69.88 289 TRP A O 1
ATOM 2306 N N . PHE A 1 290 ? 13.909 -11.036 -4.681 1.00 61.25 290 PHE A N 1
ATOM 2307 C CA . PHE A 1 290 ? 14.582 -10.966 -3.381 1.00 61.25 290 PHE A CA 1
ATOM 2308 C C . PHE A 1 290 ? 15.387 -12.244 -3.144 1.00 61.25 290 PHE A C 1
ATOM 2310 O O . PHE A 1 290 ? 16.480 -12.122 -2.550 1.00 61.25 290 PHE A O 1
#